Protein 8TUK (pdb70)

Nearest PDB structures (foldseek):
  8tuk-assembly1_A  TM=1.003E+00  e=1.560E-57  Alvinella pompejana
  8tly-assembly2_B  TM=9.401E-01  e=6.707E-25  Homo sapiens
  8tly-assembly1_A  TM=9.395E-01  e=1.028E-22  Homo sapiens
  2dgr-assembly1_A  TM=8.366E-01  e=7.219E-03  Homo sapiens
  2py9-assembly1_B  TM=8.273E-01  e=6.431E-03  Homo sapiens

Radius of gyration: 23.65 Å; Cα contacts (8 Å, |Δi|>4): 542; chains: 1; bounding box: 47×46×71 Å

InterPro domains:
  IPR004087 K Homology domain [SM00322] (60-128)
  IPR004088 K Homology domain, type 1 [PF00013] (64-122)
  IPR009210 Activating signal cointegrator 1 complex subunit 1 [PIRSF027019] (1-346)
  IPR009210 Activating signal cointegrator 1 complex subunit 1 [PTHR13360] (4-358)
  IPR019510 A-kinase anchor protein 7-like, phosphoesterase domain [PF10469] (136-358)
  IPR036612 K Homology domain, type 1 superfamily [G3DSA:3.30.1370.10] (48-131)
  IPR036612 K Homology domain, type 1 superfamily [SSF54791] (55-143)
  IPR047538 Activating signal cointegrator 1 complex subunit 1, type I KH domain [cd22419] (62-127)

Structure (mmCIF, N/CA/C/O backbone):
data_8TUK
#
_entry.id   8TUK
#
_cell.length_a   35.880
_cell.length_b   51.599
_cell.length_c   81.927
_cell.angle_alpha   90.000
_cell.angle_beta   91.440
_cell.angle_gamma   90.000
#
_symmetry.space_group_name_H-M   'P 1 21 1'
#
loop_
_entity.id
_entity.type
_entity.pdbx_description
1 polymer 'Activating signal cointegrator 1 complex subunit 1'
2 non-polymer IMIDAZOLE
3 non-polymer 1,2-ETHANEDIOL
4 water water
#
loop_
_atom_site.group_PDB
_atom_site.id
_atom_site.type_symbol
_atom_site.label_atom_id
_atom_site.label_alt_id
_atom_site.label_comp_id
_atom_site.label_asym_id
_atom_site.label_entity_id
_atom_site.label_seq_id
_atom_site.pdbx_PDB_ins_code
_atom_site.Cartn_x
_atom_site.Cartn_y
_atom_site.Cartn_z
_atom_site.occupancy
_atom_site.B_iso_or_equiv
_atom_site.auth_seq_id
_atom_site.auth_comp_id
_atom_site.auth_asym_id
_atom_site.auth_atom_id
_atom_site.pdbx_PDB_model_num
ATOM 1 N N . GLU A 1 17 ? 24.57006 -11.19896 36.11829 1.000 51.70870 53 GLU A N 1
ATOM 2 C CA . GLU A 1 17 ? 23.54433 -10.82487 35.14763 1.000 48.69500 53 GLU A CA 1
ATOM 3 C C . GLU A 1 17 ? 24.16714 -10.54591 33.78443 1.000 49.70202 53 GLU A C 1
ATOM 4 O O . GLU A 1 17 ? 25.00946 -9.65573 33.64230 1.000 53.01204 53 GLU A O 1
ATOM 15 N N . GLN A 1 18 ? 23.73518 -11.30429 32.77911 1.000 44.41524 54 GLN A N 1
ATOM 16 C CA . GLN A 1 18 ? 24.30813 -11.22439 31.44523 1.000 39.84820 54 GLN A CA 1
ATOM 17 C C . GLN A 1 18 ? 23.18782 -11.25345 30.41590 1.000 32.79433 54 GLN A C 1
ATOM 18 O O . GLN A 1 18 ? 22.20120 -11.98344 30.56515 1.000 31.71846 54 GLN A O 1
ATOM 31 N N . ILE A 1 19 ? 23.35169 -10.45642 29.36202 1.000 27.60790 55 ILE A N 1
ATOM 32 C CA . ILE A 1 19 ? 22.36409 -10.43140 28.29514 1.000 22.78561 55 ILE A CA 1
ATOM 33 C C . ILE A 1 19 ? 22.32569 -11.79038 27.61512 1.000 22.30757 55 ILE A C 1
ATOM 34 O O . ILE A 1 19 ? 23.36512 -12.41016 27.36889 1.000 27.43215 55 ILE A O 1
ATOM 50 N N . GLN A 1 20 ? 21.12032 -12.26282 27.30771 1.000 19.28227 56 GLN A N 1
ATOM 51 C CA . GLN A 1 20 ? 20.95405 -13.49484 26.55851 1.000 20.18780 56 GLN A CA 1
ATOM 52 C C . GLN A 1 20 ? 20.24894 -13.21470 25.24506 1.000 17.57250 56 GLN A C 1
ATOM 53 O O . GLN A 1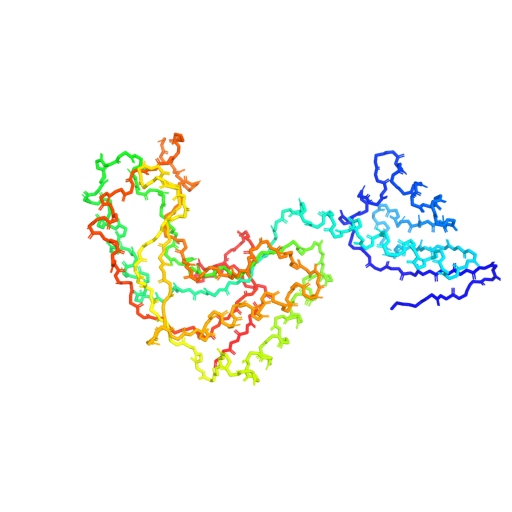 20 ? 19.46138 -12.27015 25.11884 1.000 17.55437 56 GLN A O 1
ATOM 67 N N . GLU A 1 21 ? 20.52905 -14.06588 24.27118 1.000 17.22508 57 GLU A N 1
ATOM 68 C CA . GLU A 1 21 ? 19.80104 -14.00435 23.02284 1.000 16.80077 57 GLU A CA 1
ATOM 69 C C . GLU A 1 21 ? 18.39522 -14.54331 23.20460 1.000 17.32380 57 GLU A C 1
ATOM 70 O O . GLU A 1 21 ? 18.17332 -15.53811 23.89948 1.000 19.03601 57 GLU A O 1
ATOM 82 N N . THR A 1 22 ? 17.44867 -13.88596 22.55530 1.000 16.79786 58 THR A N 1
ATOM 83 C CA . THR A 1 22 ? 16.14575 -14.45803 22.30777 1.000 17.09096 58 THR A CA 1
ATOM 84 C C . THR A 1 22 ? 16.09310 -14.80775 20.82757 1.000 16.08550 58 THR A C 1
ATOM 85 O O . THR A 1 22 ? 17.03514 -14.57214 20.07009 1.000 17.63951 58 THR A O 1
ATOM 96 N N . GLU A 1 23 ? 14.96921 -15.35234 20.40010 1.000 17.56933 59 GLU A N 1
ATOM 97 C CA . GLU A 1 23 ? 14.86942 -15.75332 19.00651 1.000 19.23773 59 GLU A CA 1
ATOM 98 C C . GLU A 1 23 ? 15.10833 -14.57265 18.06622 1.000 18.04840 59 GLU A C 1
ATOM 99 O O . GLU A 1 23 ? 15.83859 -14.68762 17.07380 1.000 18.80860 59 GLU A O 1
ATOM 111 N N . ASN A 1 24 ? 14.47805 -13.43435 18.34663 1.000 17.22536 60 ASN A N 1
ATOM 112 C CA . ASN A 1 24 ? 14.52403 -12.28311 17.45650 1.000 18.15072 60 ASN A CA 1
ATOM 113 C C . ASN A 1 24 ? 15.33119 -11.10872 17.99583 1.000 17.87330 60 ASN A C 1
ATOM 114 O O . ASN A 1 24 ? 15.47664 -10.10809 17.28759 1.000 18.61386 60 ASN A O 1
ATOM 125 N N . GLY A 1 25 ? 15.87766 -11.20257 19.20722 1.000 17.45158 61 GLY A N 1
ATOM 126 C CA . GLY A 1 25 ? 16.62124 -10.10338 19.77660 1.000 17.49176 61 GLY A CA 1
ATOM 127 C C . GLY A 1 25 ? 17.39255 -10.56189 20.99277 1.000 15.75722 61 GLY A C 1
ATOM 128 O O . GLY A 1 25 ? 18.04087 -11.60959 20.96242 1.000 16.50633 61 GLY A O 1
ATOM 132 N N . TYR A 1 26 ? 17.32082 -9.78445 22.06662 1.000 15.96871 62 TYR A N 1
ATOM 133 C CA . TYR A 1 26 ? 18.08082 -10.02730 23.27917 1.000 15.93010 62 TYR A CA 1
ATOM 134 C C . TYR A 1 26 ? 17.21726 -9.65032 24.47781 1.000 15.94673 62 TYR A C 1
ATOM 135 O O . TYR A 1 26 ? 16.23856 -8.90922 24.35320 1.000 17.31028 62 TYR A O 1
ATOM 153 N N . LYS A 1 27 ? 17.59511 -10.14245 25.65962 1.000 16.26350 63 LYS A N 1
ATOM 154 C CA . LYS A 1 27 ? 16.92763 -9.72705 26.88590 1.000 17.58444 63 LYS A CA 1
ATOM 155 C C . LYS A 1 27 ? 17.90258 -9.81242 28.04723 1.000 18.01582 63 LYS A C 1
ATOM 156 O O . LYS A 1 27 ? 18.92691 -10.49383 27.98349 1.000 19.13846 63 LYS A O 1
ATOM 175 N N . LEU A 1 28 ? 17.55499 -9.10547 29.11709 1.000 18.51991 64 LEU A N 1
ATOM 176 C CA . LEU A 1 28 ? 18.34026 -9.05973 30.33601 1.000 19.15519 64 LEU A CA 1
ATOM 177 C C . LEU A 1 28 ? 17.35730 -9.12751 31.49256 1.000 18.23548 64 LEU A C 1
ATOM 178 O O . LEU A 1 28 ? 16.45781 -8.29034 31.59067 1.000 19.32842 64 LEU A O 1
ATOM 194 N N . GLU A 1 29 ? 17.50860 -10.12447 32.35281 1.000 21.11649 65 GLU A N 1
ATOM 195 C CA . GLU A 1 29 ? 16.63319 -10.30657 33.50126 1.000 22.61318 65 GLU A CA 1
ATOM 196 C C . GLU A 1 29 ? 17.32021 -9.70814 34.72274 1.000 23.95080 65 GLU A C 1
ATOM 197 O O . GLU A 1 29 ? 18.48539 -10.01299 34.99151 1.000 27.39631 65 GLU A O 1
ATOM 209 N N . LEU A 1 30 ? 16.60593 -8.86030 35.45799 1.000 24.61953 66 LEU A N 1
ATOM 210 C CA . LEU A 1 30 ? 17.17052 -8.15647 36.60317 1.000 26.36340 66 LEU A CA 1
ATOM 211 C C . LEU A 1 30 ? 16.31376 -8.37200 37.84102 1.000 28.63710 66 LEU A C 1
ATOM 212 O O . LEU A 1 30 ? 15.08148 -8.35742 37.76997 1.000 30.77759 66 LEU A O 1
ATOM 228 N N . GLU A 1 31 ? 16.96770 -8.53811 38.98716 1.000 29.62270 67 GLU A N 1
ATOM 229 C CA . GLU A 1 31 ? 16.27774 -8.59770 40.27058 1.000 33.74343 67 GLU A CA 1
ATOM 230 C C . GLU A 1 31 ? 16.33308 -7.20476 40.88594 1.000 32.73387 67 GLU A C 1
ATOM 231 O O . GLU A 1 31 ? 17.40521 -6.73174 41.27871 1.000 32.68635 67 GLU A O 1
ATOM 243 N N . ILE A 1 32 ? 15.17912 -6.55350 40.96417 1.000 29.22852 68 ILE A N 1
ATOM 244 C CA . ILE A 1 32 ? 15.07375 -5.19099 41.47906 1.000 26.59200 68 ILE A CA 1
ATOM 245 C C . ILE A 1 32 ? 14.02329 -5.17305 42.58293 1.000 26.33063 68 ILE A C 1
ATOM 246 O O . ILE A 1 32 ? 12.90632 -5.66167 42.36890 1.000 26.10017 68 ILE A O 1
ATOM 262 N N . PRO A 1 33 ? 14.31699 -4.63269 43.76638 1.000 25.28508 69 PRO A N 1
ATOM 263 C CA . PRO A 1 33 ? 13.29421 -4.59439 44.82103 1.000 25.34182 69 PRO A CA 1
ATOM 264 C C . PRO A 1 33 ? 12.03542 -3.88366 44.35422 1.000 24.19086 69 PRO A C 1
ATOM 265 O O . PRO A 1 33 ? 12.09276 -2.83853 43.70474 1.000 24.34003 69 PRO A O 1
ATOM 276 N N . SER A 1 34 ? 10.88288 -4.46066 44.69710 1.000 25.06573 70 SER A N 1
ATOM 277 C CA . SER A 1 34 ? 9.63222 -3.90753 44.19598 1.000 24.78518 70 SER A CA 1
ATOM 278 C C . SER A 1 34 ? 9.36816 -2.50466 44.72040 1.000 25.03757 70 SER A C 1
ATOM 279 O O . SER A 1 34 ? 8.55340 -1.78350 44.13511 1.000 27.01551 70 SER A O 1
ATOM 287 N N . ALA A 1 35 ? 10.03787 -2.09600 45.80064 1.000 26.54893 71 ALA A N 1
ATOM 288 C CA . ALA A 1 35 ? 9.88210 -0.73290 46.28502 1.000 27.06270 71 ALA A CA 1
ATOM 289 C C . ALA A 1 35 ? 10.25903 0.29732 45.23136 1.000 26.43228 71 ALA A C 1
ATOM 290 O O . ALA A 1 35 ? 9.80753 1.44321 45.31147 1.000 28.86556 71 ALA A O 1
ATOM 297 N N . TYR A 1 36 ? 11.07565 -0.07499 44.25029 1.000 25.58010 72 TYR A N 1
ATOM 298 C CA . TYR A 1 36 ? 11.51275 0.86891 43.23289 1.000 25.30859 72 TYR A CA 1
ATOM 299 C C . TYR A 1 36 ? 10.64056 0.85713 41.98791 1.000 25.20899 72 TYR A C 1
ATOM 300 O O . TYR A 1 36 ? 10.81579 1.72878 41.13224 1.000 25.41514 72 TYR A O 1
ATOM 318 N N . TYR A 1 37 ? 9.70978 -0.09275 41.86614 1.000 24.23935 73 TYR A N 1
ATOM 319 C CA . TYR A 1 37 ? 8.91456 -0.18861 40.64457 1.000 23.74221 73 TYR A CA 1
ATOM 320 C C . TYR A 1 37 ? 8.19160 1.11661 40.34233 1.000 25.04352 73 TYR A C 1
ATOM 321 O O . TYR A 1 37 ? 8.12362 1.54393 39.18393 1.000 26.79719 73 TYR A O 1
ATOM 339 N N . LYS A 1 38 ? 7.63503 1.76285 41.36498 1.000 26.23597 74 LYS A N 1
ATOM 340 C CA . LYS A 1 38 ? 6.88561 2.99291 41.12723 1.000 27.48694 74 LYS A CA 1
ATOM 341 C C . LYS A 1 38 ? 7.76363 4.08485 40.52716 1.000 27.95147 74 LYS A C 1
ATOM 342 O O . LYS A 1 38 ? 7.27119 4.91748 39.75857 1.000 29.87298 74 LYS A O 1
ATOM 361 N N . TYR A 1 39 ? 9.05667 4.10239 40.85759 1.000 26.48039 75 TYR A N 1
ATOM 362 C CA . TYR A 1 39 ? 9.95877 5.08977 40.27179 1.000 26.44766 75 TYR A CA 1
ATOM 363 C C . TYR A 1 39 ? 10.33014 4.74476 38.83841 1.000 26.35867 75 TYR A C 1
ATOM 364 O O . TYR A 1 39 ? 10.50595 5.65141 38.01409 1.000 29.91509 75 TYR A O 1
ATOM 382 N N . ILE A 1 40 ? 10.46347 3.45480 38.52532 1.000 23.62919 76 ILE A N 1
ATOM 383 C CA . ILE A 1 40 ? 10.74251 3.05822 37.14912 1.000 24.91244 76 ILE A CA 1
ATOM 384 C C . ILE A 1 40 ? 9.55754 3.40204 36.26008 1.000 24.86053 76 ILE A C 1
ATOM 385 O O . ILE A 1 40 ? 9.72102 3.87703 35.12953 1.000 27.25516 76 ILE A O 1
ATOM 401 N N . ILE A 1 41 ? 8.34553 3.15341 36.75370 1.000 25.72200 77 ILE A N 1
ATOM 402 C CA . ILE A 1 41 ? 7.13997 3.41444 35.97235 1.000 27.47473 77 ILE A CA 1
ATOM 403 C C . ILE A 1 41 ? 6.90003 4.91193 35.84818 1.000 30.94165 77 ILE A C 1
ATOM 404 O O . ILE A 1 41 ? 6.70402 5.43130 34.74409 1.000 32.13953 77 ILE A O 1
ATOM 420 N N . GLY A 1 42 ? 6.94806 5.63318 36.96995 1.000 35.81819 78 GLY A N 1
ATOM 421 C CA . GLY A 1 42 ? 6.65905 7.05154 36.96305 1.000 42.92399 78 GLY A CA 1
ATOM 422 C C . GLY A 1 42 ? 5.16690 7.31721 36.88068 1.000 51.13575 78 GLY A C 1
ATOM 423 O O . GLY A 1 42 ? 4.33563 6.40984 36.84498 1.000 48.24509 78 GLY A O 1
ATOM 427 N N . LYS A 1 43 ? 4.81999 8.60000 36.85031 1.000 63.08782 79 LYS A N 1
ATOM 428 C CA . LYS A 1 43 ? 3.41081 8.97142 36.83094 1.000 77.62947 79 LYS A CA 1
ATOM 429 C C . LYS A 1 43 ? 2.77423 8.55740 35.51044 1.000 69.78621 79 LYS A C 1
ATOM 430 O O . LYS A 1 43 ? 3.24592 8.93529 34.43368 1.000 67.00766 79 LYS A O 1
ATOM 449 N N . LYS A 1 44 ? 1.68773 7.78781 35.60730 1.000 65.70066 80 LYS A N 1
ATOM 450 C CA . LYS A 1 44 ? 1.03086 7.16041 34.46305 1.000 62.11844 80 LYS A CA 1
ATOM 451 C C . LYS A 1 44 ? 2.03053 6.61965 33.44462 1.000 57.87633 80 LYS A C 1
ATOM 452 O O . LYS A 1 44 ? 1.85673 6.80131 32.23470 1.000 57.08499 80 LYS A O 1
ATOM 471 N N . GLY A 1 45 ? 3.07071 5.94507 33.93167 1.000 52.47584 81 GLY A N 1
ATOM 472 C CA . GLY A 1 45 ? 4.00109 5.24341 33.07118 1.000 48.91355 81 GLY A CA 1
ATOM 473 C C . GLY A 1 45 ? 4.97107 6.11346 32.30801 1.000 46.68186 81 GLY A C 1
ATOM 474 O O . GLY A 1 45 ? 5.70953 5.59806 31.46482 1.000 43.91900 81 GLY A O 1
ATOM 478 N N . GLU A 1 46 ? 5.01700 7.41194 32.59534 1.000 47.08510 82 GLU A N 1
ATOM 479 C CA . GLU A 1 46 ? 5.81565 8.32857 31.78870 1.000 50.08109 82 GLU A CA 1
ATOM 480 C C . GLU A 1 46 ? 7.30293 7.98979 31.84742 1.000 40.31766 82 GLU A C 1
ATOM 481 O O . GLU A 1 46 ? 8.00682 8.06388 30.83432 1.000 37.29636 82 GLU A O 1
ATOM 493 N N . THR A 1 47 ? 7.80877 7.62214 33.02140 1.000 33.77317 83 THR A N 1
ATOM 494 C CA . THR A 1 47 ? 9.23941 7.38005 33.14488 1.000 30.77705 83 THR A CA 1
ATOM 495 C C . THR A 1 47 ? 9.65376 6.14745 32.34902 1.000 28.05216 83 THR A C 1
ATOM 496 O O . THR A 1 47 ? 10.65848 6.16564 31.62841 1.000 28.86289 83 THR A O 1
ATOM 507 N N . LYS A 1 48 ? 8.89211 5.06372 32.46888 1.000 26.87814 84 LYS A N 1
ATOM 508 C CA . LYS A 1 48 ? 9.26953 3.83814 31.78090 1.000 25.35722 84 LYS A CA 1
ATOM 509 C C . LYS A 1 48 ? 9.14938 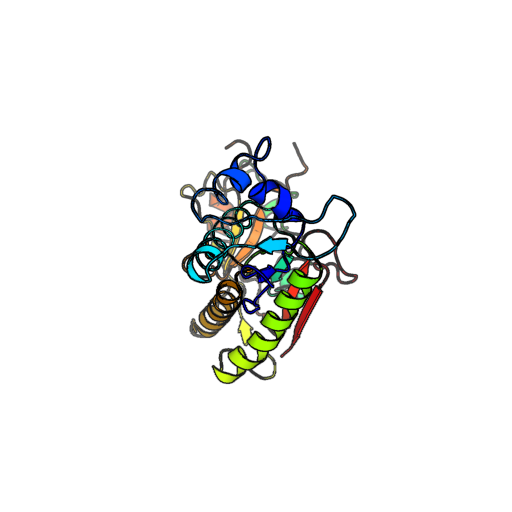4.00863 30.27465 1.000 24.85409 84 LYS A C 1
ATOM 510 O O . LYS A 1 48 ? 10.02734 3.57530 29.52304 1.000 23.05066 84 LYS A O 1
ATOM 529 N N . LYS A 1 49 ? 8.09041 4.67797 29.81809 1.000 26.50111 85 LYS A N 1
ATOM 530 C CA . LYS A 1 49 ? 7.93756 4.90425 28.38790 1.000 26.62626 85 LYS A CA 1
ATOM 531 C C . LYS A 1 49 ? 9.11116 5.70275 27.84250 1.000 24.85954 85 LYS A C 1
ATOM 532 O O . LYS A 1 49 ? 9.61724 5.41133 26.75340 1.000 25.78061 85 LYS A O 1
ATOM 551 N N . ARG A 1 50 ? 9.56733 6.70749 28.59223 1.000 25.35416 86 ARG A N 1
ATOM 552 C CA . ARG A 1 50 ? 10.69714 7.50914 28.14034 1.000 25.34539 86 ARG A CA 1
ATOM 553 C C . ARG A 1 50 ? 11.96315 6.66650 28.04388 1.000 25.16085 86 ARG A C 1
ATOM 554 O O . ARG A 1 50 ? 12.69099 6.73041 27.04778 1.000 26.42481 86 ARG A O 1
ATOM 575 N N A LEU A 1 51 ? 12.25023 5.86754 29.07271 0.532 24.65334 87 LEU A N 1
ATOM 576 N N B LEU A 1 51 ? 12.23351 5.85138 29.06384 0.468 24.91746 87 LEU A N 1
ATOM 577 C CA A LEU A 1 51 ? 13.43233 5.01632 29.00532 0.532 23.18684 87 LEU A CA 1
ATOM 578 C CA B LEU A 1 51 ? 13.42501 5.01310 29.01914 0.468 24.07604 87 LEU A CA 1
ATOM 579 C C A LEU A 1 51 ? 13.34625 4.06770 27.82086 0.532 22.05188 87 LEU A C 1
ATOM 580 C C B LEU A 1 51 ? 13.35663 4.03202 27.85799 0.468 22.66562 87 LEU A C 1
ATOM 581 O O A LEU A 1 51 ? 14.33061 3.87685 27.09656 0.532 22.81156 87 LEU A O 1
ATOM 582 O O B LEU A 1 51 ? 14.36803 3.77229 27.19531 0.468 23.48518 87 LEU A O 1
ATOM 613 N N . GLU A 1 52 ? 12.17026 3.47664 27.59707 1.000 22.68002 88 GLU A N 1
ATOM 614 C CA . GLU A 1 52 ? 12.00887 2.56352 26.46863 1.000 21.74076 88 GLU A CA 1
ATOM 615 C C . GLU A 1 52 ? 12.31163 3.26542 25.15327 1.000 22.17327 88 GLU A C 1
ATOM 616 O O . GLU A 1 52 ? 13.01535 2.71948 24.29738 1.000 24.33419 88 GLU A O 1
ATOM 629 N N . ASN A 1 53 ? 11.82792 4.49637 24.99453 1.000 24.15200 89 ASN A N 1
ATOM 630 C CA A ASN A 1 53 ? 12.02633 5.19907 23.73267 0.442 28.11249 89 ASN A CA 1
ATOM 631 C CA B ASN A 1 53 ? 12.02370 5.21555 23.73856 0.558 26.44083 89 ASN A CA 1
ATOM 632 C C . ASN A 1 53 ? 13.48263 5.60491 23.53890 1.000 28.12276 89 ASN A C 1
ATOM 633 O O . ASN A 1 53 ? 14.00534 5.52716 22.41808 1.000 31.80250 89 ASN A O 1
ATOM 654 N N . GLU A 1 54 ? 14.15195 6.04783 24.60797 1.000 28.31674 90 GLU A N 1
ATOM 655 C CA . GLU A 1 54 ? 15.54173 6.48208 24.48158 1.000 31.90517 90 GLU A CA 1
ATOM 656 C C . GLU A 1 54 ? 16.44834 5.33607 24.06891 1.000 28.52301 90 GLU A C 1
ATOM 657 O O . GLU A 1 54 ? 17.47453 5.55703 23.41521 1.000 31.62707 90 GLU A O 1
ATOM 669 N N . THR A 1 55 ? 16.09248 4.11310 24.44154 1.000 22.41682 91 THR A N 1
ATOM 670 C CA . THR A 1 55 ? 16.97854 2.97183 24.29626 1.000 22.34584 91 THR A CA 1
ATOM 671 C C . THR A 1 55 ? 16.46492 1.93628 23.31285 1.000 22.49407 91 THR A C 1
ATOM 672 O O . THR A 1 55 ? 17.17869 0.96907 23.03664 1.000 23.55414 91 THR A O 1
ATOM 683 N N . ARG A 1 56 ? 15.26153 2.11261 22.77066 1.000 21.72476 92 ARG A N 1
ATOM 684 C CA . ARG A 1 56 ? 14.65619 1.12899 21.87839 1.000 21.60190 92 ARG A CA 1
ATOM 685 C C . ARG A 1 56 ? 14.55624 -0.22872 22.57093 1.000 21.10893 92 ARG A C 1
ATOM 686 O O . ARG A 1 56 ? 14.92780 -1.26558 22.02806 1.000 22.70236 92 ARG A O 1
ATOM 707 N N . THR A 1 57 ? 14.06552 -0.21341 23.80329 1.000 19.89105 93 THR A N 1
ATOM 708 C CA . THR A 1 57 ? 13.84420 -1.43387 24.56126 1.000 18.94798 93 THR A CA 1
ATOM 709 C C . THR A 1 57 ? 12.40205 -1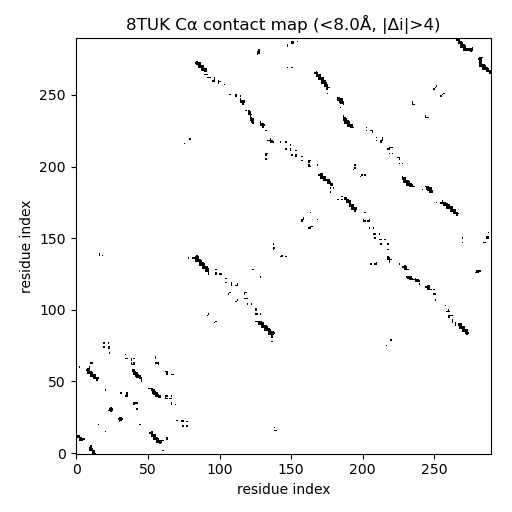.46892 25.03953 1.000 18.62705 93 THR A C 1
ATOM 710 O O . THR A 1 57 ? 11.66461 -0.48069 24.96271 1.000 22.50719 93 THR A O 1
ATOM 721 N N . LEU A 1 58 ? 12.01446 -2.63199 25.54627 1.000 19.00106 94 LEU A N 1
ATOM 722 C CA . LEU A 1 58 ? 10.82565 -2.77566 26.36563 1.000 19.86989 94 LEU A CA 1
ATOM 723 C C . LEU A 1 58 ? 11.27014 -3.21846 27.74739 1.000 20.14621 94 LEU A C 1
ATOM 724 O O . LEU A 1 58 ? 12.16951 -4.05406 27.87922 1.000 19.90049 94 LEU A O 1
ATOM 740 N N . ILE A 1 59 ? 10.65244 -2.64599 28.76894 1.000 20.94599 95 ILE A N 1
ATOM 741 C CA . ILE A 1 59 ? 10.98988 -2.93194 30.15521 1.000 19.77955 95 ILE A CA 1
ATOM 742 C C . ILE A 1 59 ? 9.73857 -3.49117 30.80227 1.000 22.18435 95 ILE A C 1
ATOM 743 O O . ILE A 1 59 ? 8.73926 -2.77526 30.95411 1.000 26.02679 95 ILE A O 1
ATOM 759 N N . LYS A 1 60 ? 9.78242 -4.77026 31.15789 1.000 21.30512 96 LYS A N 1
ATOM 760 C CA . LYS A 1 60 ? 8.64442 -5.47996 31.72190 1.000 22.65645 96 LYS A CA 1
ATOM 761 C C . LYS A 1 60 ? 8.83161 -5.55818 33.22981 1.000 23.87856 96 LYS A C 1
ATOM 762 O O . LYS A 1 60 ? 9.85862 -6.05272 33.70792 1.000 24.08802 96 LYS A O 1
ATOM 781 N N . ILE A 1 61 ? 7.84923 -5.06302 33.96459 1.000 24.98600 97 ILE A N 1
ATOM 782 C CA . ILE A 1 61 ? 7.85676 -5.05679 35.42340 1.000 26.25542 97 ILE A CA 1
ATOM 783 C C . ILE A 1 61 ? 6.82701 -6.07158 35.89941 1.000 31.40418 97 ILE A C 1
ATOM 784 O O . ILE A 1 61 ? 5.69005 -6.05240 35.41408 1.000 34.04260 97 ILE A O 1
ATOM 800 N N . PRO A 1 62 ? 7.17393 -6.97578 36.81348 1.000 36.23327 98 PRO A N 1
ATOM 801 C CA . PRO A 1 62 ? 6.17559 -7.93927 37.28610 1.000 46.54831 98 PRO A CA 1
ATOM 802 C C . PRO A 1 62 ? 4.95861 -7.21540 37.83548 1.000 57.50872 98 PRO A C 1
ATOM 803 O O . PRO A 1 62 ? 5.07667 -6.19273 38.51387 1.000 52.41278 98 PRO A O 1
ATOM 814 N N . GLY A 1 63 ? 3.78074 -7.74097 37.51259 1.000 73.50836 99 GLY A N 1
ATOM 815 C CA . GLY A 1 63 ? 2.56109 -7.18263 38.05690 1.000 78.37245 99 GLY A CA 1
ATOM 816 C C . GLY A 1 63 ? 2.54084 -7.24605 39.57127 1.000 81.41578 99 GLY A C 1
ATOM 817 O O . GLY A 1 63 ? 3.30064 -7.98233 40.20344 1.000 78.39117 99 GLY A O 1
ATOM 821 N N . HIS A 1 64 ? 1.65929 -6.44165 40.16333 1.000 80.91192 100 HIS A N 1
ATOM 822 C CA . HIS A 1 64 ? 1.49281 -6.46994 41.60953 1.000 81.48344 100 HIS A CA 1
ATOM 823 C C . HIS A 1 64 ? 1.29533 -7.90305 42.08321 1.000 83.72978 100 HIS A C 1
ATOM 824 O O . HIS A 1 64 ? 0.68945 -8.73012 41.39534 1.000 84.21436 100 HIS A O 1
ATOM 838 N N . GLY A 1 65 ? 1.82309 -8.20118 43.26660 1.000 78.22358 101 GLY A N 1
ATOM 839 C CA . GLY A 1 65 ? 1.72231 -9.54136 43.80725 1.000 78.30230 101 GLY A CA 1
ATOM 840 C C . GLY A 1 65 ? 2.55949 -10.52939 43.02367 1.000 82.08667 101 GLY A C 1
ATOM 841 O O . GLY A 1 65 ? 3.40129 -11.22528 43.60095 1.000 83.86448 101 GLY A O 1
ATOM 845 N N . ARG A 1 66 ? 2.32783 -10.61323 41.71341 1.000 82.58416 102 ARG A N 1
ATOM 846 C CA . ARG A 1 66 ? 3.21845 -11.36994 40.84438 1.000 83.17060 102 ARG A CA 1
ATOM 847 C C . ARG A 1 66 ? 4.65635 -11.00184 41.16734 1.000 83.23445 102 ARG A C 1
ATOM 848 O O . ARG A 1 66 ? 5.03365 -9.82798 41.10501 1.000 84.13157 102 ARG A O 1
ATOM 869 N N . GLU A 1 67 ? 5.45672 -12.00123 41.52229 1.000 81.83001 103 GLU A N 1
ATOM 870 C CA . GLU A 1 67 ? 6.84557 -11.79162 41.90053 1.000 80.70331 103 GLU A CA 1
ATOM 871 C C . GLU A 1 67 ? 7.76277 -12.33705 40.81589 1.000 76.95120 103 GLU A C 1
ATOM 872 O O . GLU A 1 67 ? 7.46015 -13.35696 40.18760 1.000 78.03914 103 GLU A O 1
ATOM 884 N N . GLY A 1 68 ? 8.88279 -11.65228 40.59827 1.000 71.27482 104 GLY A N 1
ATOM 885 C CA . GLY A 1 68 ? 9.84748 -12.10302 39.61601 1.000 64.87922 104 GLY A CA 1
ATOM 886 C C . GLY A 1 68 ? 10.89602 -11.07062 39.25896 1.000 57.28711 104 GLY A C 1
ATOM 887 O O . GLY A 1 68 ? 11.34471 -10.29979 40.11335 1.000 57.29246 104 GLY A O 1
ATOM 891 N N . SER A 1 69 ? 11.28992 -11.04882 37.98940 1.000 49.21454 105 SER A N 1
ATOM 892 C CA . SER A 1 69 ? 12.37925 -10.21466 37.51200 1.000 40.81906 105 SER A CA 1
ATOM 893 C C . SER A 1 69 ? 11.84944 -9.09971 36.62217 1.000 32.96668 105 SER A C 1
ATOM 894 O O . SER A 1 69 ? 10.85068 -9.26548 35.91687 1.000 34.91383 105 SER A O 1
ATOM 902 N N . VAL A 1 70 ? 12.53007 -7.95465 36.67032 1.000 26.23910 106 VAL A N 1
ATOM 903 C CA . VAL A 1 70 ? 12.37782 -6.93865 35.63986 1.000 22.68466 106 VAL A CA 1
ATOM 904 C C . VAL A 1 70 ? 13.13875 -7.42085 34.41727 1.000 22.02663 106 VAL A C 1
ATOM 905 O O . VAL A 1 70 ? 14.27440 -7.89544 34.53201 1.000 24.61019 106 VAL A O 1
ATOM 918 N N . VAL A 1 71 ? 12.52891 -7.30366 33.24049 1.000 21.28465 107 VAL A N 1
ATOM 919 C CA . VAL A 1 71 ? 13.12311 -7.80369 32.00702 1.000 20.38907 107 VAL A CA 1
ATOM 920 C C . VAL A 1 71 ? 13.25141 -6.64826 31.03445 1.000 19.25979 107 VAL A C 1
ATOM 921 O O . VAL A 1 71 ? 12.24949 -6.00817 30.68241 1.000 20.63581 107 VAL A O 1
ATOM 934 N N . ILE A 1 72 ? 14.47286 -6.40551 30.58168 1.000 18.40201 108 ILE A N 1
ATOM 935 C CA . ILE A 1 72 ? 14.74200 -5.46544 29.50919 1.000 18.46528 108 ILE A CA 1
ATOM 936 C C . ILE A 1 72 ? 14.93009 -6.28436 28.24286 1.000 17.77542 108 ILE A C 1
ATOM 937 O O . ILE A 1 72 ? 15.80462 -7.15979 28.19587 1.000 19.37342 108 ILE A O 1
ATOM 953 N N . SER A 1 73 ? 14.13981 -5.99890 27.21201 1.000 17.97458 109 SER A N 1
ATOM 954 C CA A SER A 1 73 ? 14.24629 -6.67605 25.92842 0.495 17.41901 109 SER A CA 1
ATOM 955 C CA B SER A 1 73 ? 14.30269 -6.67621 25.93805 0.505 20.39731 109 SER A CA 1
ATOM 956 C C . SER A 1 73 ? 14.52190 -5.65295 24.83399 1.000 18.13253 109 SER A C 1
ATOM 957 O O . SER A 1 73 ? 14.09582 -4.49532 24.92998 1.000 19.81140 109 SER A O 1
ATOM 972 N N . GLY A 1 74 ? 15.21253 -6.08759 23.78524 1.000 18.75487 110 GLY A N 1
ATOM 973 C CA . GLY A 1 74 ? 15.52605 -5.18740 22.68935 1.000 20.13661 110 GLY A CA 1
ATOM 974 C C . GLY A 1 74 ? 16.28569 -5.92739 21.61619 1.000 17.81250 110 GLY A C 1
ATOM 975 O O . GLY A 1 74 ? 16.66844 -7.08727 21.77582 1.000 19.80932 110 GLY A O 1
ATOM 979 N N . HIS A 1 75 ? 16.52757 -5.22538 20.51745 1.000 19.23970 111 HIS A N 1
ATOM 980 C CA . HIS A 1 75 ? 17.12833 -5.86470 19.36000 1.000 19.48405 111 HIS A CA 1
ATOM 981 C C . HIS A 1 75 ? 18.65180 -5.86048 19.38856 1.000 19.51431 111 HIS A C 1
ATOM 982 O O . HIS A 1 75 ? 19.26221 -6.60987 18.62166 1.000 23.00895 111 HIS A O 1
ATOM 996 N N . ASP A 1 76 ? 19.28025 -5.06736 20.26054 1.000 22.00063 112 ASP A N 1
ATOM 997 C CA . ASP A 1 76 ? 20.73376 -4.96497 20.30477 1.000 25.01264 112 ASP A CA 1
ATOM 998 C C . ASP A 1 76 ? 21.22424 -4.90727 21.74640 1.000 23.73850 112 ASP A C 1
ATOM 999 O O . ASP A 1 76 ? 20.53330 -4.41234 22.64426 1.000 24.99548 112 ASP A O 1
ATOM 1008 N N . ARG A 1 77 ? 22.45198 -5.39332 21.95540 1.000 25.08501 113 ARG A N 1
ATOM 1009 C CA . ARG A 1 77 ? 23.02709 -5.38051 23.29618 1.000 25.12432 113 ARG A CA 1
ATOM 1010 C C . ARG A 1 77 ? 23.22158 -3.95983 23.79690 1.000 23.98096 113 ARG A C 1
ATOM 1011 O O . ARG A 1 77 ? 23.00749 -3.68177 24.98009 1.000 23.36020 113 ARG A O 1
ATOM 1032 N N . GLN A 1 78 ? 23.63889 -3.04579 22.91858 1.000 24.37459 114 GLN A N 1
ATOM 1033 C CA . GLN A 1 78 ? 23.99194 -1.71058 23.38696 1.000 26.33506 114 GLN A CA 1
ATOM 1034 C C . GLN A 1 78 ? 22.79136 -0.98703 23.98685 1.000 25.80743 114 GLN A C 1
ATOM 1035 O O . GLN A 1 78 ? 22.92056 -0.30108 25.00742 1.000 25.66656 114 GLN A O 1
ATOM 1049 N N . GLY A 1 79 ? 21.61358 -1.12692 23.37704 1.000 24.04344 115 GLY A N 1
ATOM 1050 C CA . GLY A 1 79 ? 20.43861 -0.46548 23.91884 1.000 22.74921 115 GLY A CA 1
ATOM 1051 C C . GLY A 1 79 ? 20.01763 -1.04157 25.25515 1.000 21.80667 115 GLY A C 1
ATOM 1052 O O . GLY A 1 79 ? 19.61239 -0.30675 26.16186 1.000 21.44196 115 GLY A O 1
ATOM 1056 N N . ILE A 1 80 ? 20.12826 -2.35993 25.40225 1.000 19.72283 116 ILE A N 1
ATOM 1057 C CA . ILE A 1 80 ? 19.83129 -2.98538 26.68242 1.000 19.10780 116 ILE A CA 1
ATOM 1058 C C . ILE A 1 80 ? 20.80490 -2.50571 27.74390 1.000 18.93523 116 ILE A C 1
ATOM 1059 O O . ILE A 1 80 ? 20.40702 -2.19329 28.86901 1.000 20.23232 116 ILE A O 1
ATOM 1075 N N . LEU A 1 81 ? 22.09438 -2.44382 27.40606 1.000 20.76966 117 LEU A N 1
ATOM 1076 C CA . LEU A 1 81 ? 23.08424 -1.94928 28.36013 1.000 20.74864 117 LEU A CA 1
ATOM 1077 C C . LEU A 1 81 ? 22.80837 -0.49891 28.73175 1.000 21.17879 117 LEU A C 1
ATOM 1078 O O . LEU A 1 81 ? 22.93400 -0.11363 29.89966 1.000 23.80512 117 LEU A O 1
ATOM 1094 N N . SER A 1 82 ? 22.40963 0.31441 27.75168 1.000 21.40546 118 SER A N 1
ATOM 1095 C CA A SER A 1 82 ? 22.05750 1.70165 28.03783 0.666 27.17416 118 SER A CA 1
ATOM 1096 C CA B SER A 1 82 ? 22.05765 1.70168 28.03745 0.334 21.50138 118 SER A CA 1
ATOM 1097 C C . SER A 1 82 ? 20.85720 1.77892 28.97411 1.000 23.63415 118 SER A C 1
ATOM 1098 O O . SER A 1 82 ? 20.84366 2.58041 29.91686 1.000 25.30606 118 SER A O 1
ATOM 1113 N N . ALA A 1 83 ? 19.83618 0.95295 28.72940 1.000 22.43178 119 ALA A N 1
ATOM 1114 C CA . ALA A 1 83 ? 18.67338 0.94036 29.61352 1.000 20.33989 119 ALA A CA 1
ATOM 1115 C C . ALA A 1 83 ? 19.05910 0.51499 31.02280 1.000 20.21810 11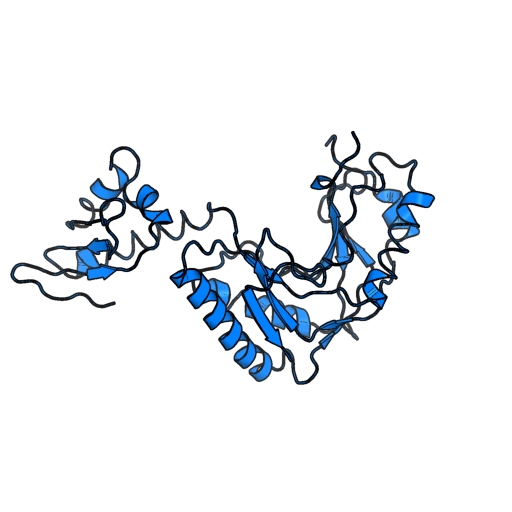9 ALA A C 1
ATOM 1116 O O . ALA A 1 83 ? 18.57415 1.08381 32.01072 1.000 21.29578 119 ALA A O 1
ATOM 1123 N N . LYS A 1 84 ? 19.92404 -0.49426 31.13487 1.000 19.55902 120 LYS A N 1
ATOM 1124 C CA . LYS A 1 84 ? 20.37693 -0.92732 32.45086 1.000 20.62428 120 LYS A CA 1
ATOM 1125 C C . LYS A 1 84 ? 21.07869 0.20518 33.19021 1.000 21.39951 120 LYS A C 1
ATOM 1126 O O . LYS A 1 84 ? 20.84616 0.41764 34.38612 1.000 22.30158 120 LYS A O 1
ATOM 1145 N N . THR A 1 85 ? 21.97046 0.92633 32.50272 1.000 23.14515 121 THR A N 1
ATOM 1146 C CA A THR A 1 85 ? 22.67260 2.03793 33.13957 0.607 25.14174 121 THR A CA 1
ATOM 1147 C CA B THR A 1 85 ? 22.67041 2.02698 33.15590 0.393 25.31225 121 THR A CA 1
ATOM 1148 C C . THR A 1 85 ? 21.69012 3.09259 33.62886 1.000 25.85993 121 THR A C 1
ATOM 1149 O O . THR A 1 85 ? 21.84135 3.64315 34.72702 1.000 27.25929 121 THR A O 1
ATOM 1170 N N . ARG A 1 86 ? 20.67373 3.39036 32.82144 1.000 24.33732 122 ARG A N 1
ATOM 1171 C CA . ARG A 1 86 ? 19.70848 4.41287 33.19392 1.000 24.52050 122 ARG A CA 1
ATOM 1172 C C . ARG A 1 86 ? 18.82885 3.94269 34.34544 1.000 24.21566 122 ARG A C 1
ATOM 1173 O O . ARG A 1 86 ? 18.47617 4.73464 35.22502 1.000 25.93916 122 ARG A O 1
ATOM 1194 N N . LEU A 1 87 ? 18.47817 2.65342 34.37016 1.000 24.14446 123 LEU A N 1
ATOM 1195 C CA . LEU A 1 87 ? 17.73000 2.12100 35.50706 1.000 24.59950 123 LEU A CA 1
ATOM 1196 C C . LEU A 1 87 ? 18.56685 2.16364 3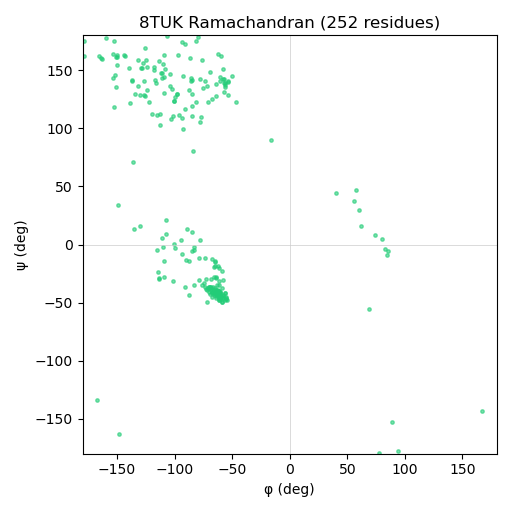6.77101 1.000 24.54121 123 LEU A C 1
ATOM 1197 O O . LEU A 1 87 ? 18.06030 2.49469 37.84928 1.000 25.87423 123 LEU A O 1
ATOM 1213 N N . ASP A 1 88 ? 19.84634 1.81660 36.65807 1.000 26.81909 124 ASP A N 1
ATOM 1214 C CA . ASP A 1 88 ? 20.73311 1.91162 37.81098 1.000 27.11873 124 ASP A CA 1
ATOM 1215 C C . ASP A 1 88 ? 20.72967 3.32178 38.38992 1.000 26.36251 124 ASP A C 1
ATOM 1216 O O . ASP A 1 88 ? 20.64344 3.50659 39.60953 1.000 26.59629 124 ASP A O 1
ATOM 1225 N N . LEU A 1 89 ? 20.82738 4.33470 37.52750 1.000 25.62220 125 LEU A N 1
ATOM 1226 C CA . LEU A 1 89 ? 20.87618 5.70784 38.01608 1.000 26.57326 125 LEU A CA 1
ATOM 1227 C C . LEU A 1 89 ? 19.54563 6.10769 38.63008 1.000 24.56164 125 LEU A C 1
ATOM 1228 O O . LEU A 1 89 ? 19.50499 6.80259 39.65255 1.000 24.63788 125 LEU A O 1
ATOM 1244 N N . LEU A 1 90 ? 18.44520 5.67794 38.02241 1.000 26.21661 126 LEU A N 1
ATOM 1245 C CA A LEU A 1 90 ? 17.13128 5.98833 38.57059 0.361 26.02232 126 LEU A CA 1
ATOM 1246 C CA B LEU A 1 90 ? 17.13215 5.98998 38.57102 0.639 25.85671 126 LEU A CA 1
ATOM 1247 C C . LEU A 1 90 ? 16.95852 5.37046 39.95371 1.000 25.05467 126 LEU A C 1
ATOM 1248 O O . LEU A 1 90 ? 16.44842 6.01842 40.87638 1.000 25.75737 126 LEU A O 1
ATOM 1279 N N . ILE A 1 91 ? 17.38617 4.11881 40.11641 1.000 22.62086 127 ILE A N 1
ATOM 1280 C CA . ILE A 1 91 ? 17.27757 3.45628 41.41009 1.000 22.49140 127 ILE A CA 1
ATOM 1281 C C . ILE A 1 91 ? 18.16801 4.14193 42.43972 1.000 22.20546 127 ILE A C 1
ATOM 1282 O O . ILE A 1 91 ? 17.75603 4.36353 43.58613 1.000 23.24382 127 ILE A O 1
ATOM 1298 N N . GLU A 1 92 ? 19.40042 4.47685 42.05152 1.000 23.26298 128 GLU A N 1
ATOM 1299 C CA . GLU A 1 92 ? 20.29545 5.19937 42.95418 1.000 25.60695 128 GLU A CA 1
ATOM 1300 C C . GLU A 1 92 ? 19.64815 6.48738 43.45312 1.000 25.19025 128 GLU A C 1
ATOM 1301 O O . GLU A 1 92 ? 19.69622 6.80853 44.64717 1.000 25.69663 128 GLU A O 1
ATOM 1313 N N . SER A 1 93 ? 19.06731 7.25839 42.53627 1.000 23.79734 129 SER A N 1
ATOM 1314 C CA A SER A 1 93 ? 18.40303 8.49416 42.92736 0.817 26.02122 129 SER A CA 1
ATOM 1315 C CA B SER A 1 93 ? 18.39797 8.49456 42.92326 0.183 24.01482 129 SER A CA 1
ATOM 1316 C C . SER A 1 93 ? 17.24301 8.21527 43.87528 1.000 22.62215 129 SER A C 1
ATOM 1317 O O . SER A 1 93 ? 17.08028 8.90648 44.89021 1.000 24.00175 129 SER A O 1
ATOM 1332 N N . ALA A 1 94 ? 16.43163 7.20273 43.56933 1.000 23.25486 130 ALA A N 1
ATOM 1333 C CA . ALA A 1 94 ? 15.29975 6.88126 44.43134 1.000 23.44477 130 ALA A CA 1
ATOM 1334 C C . ALA A 1 94 ? 15.76735 6.41494 45.80225 1.000 21.54943 130 ALA A C 1
ATOM 1335 O O . ALA A 1 94 ? 15.15082 6.75451 46.82196 1.000 21.41509 130 ALA A O 1
ATOM 1342 N N . ARG A 1 95 ? 16.86434 5.66121 45.84214 1.000 21.42933 131 ARG A N 1
ATOM 1343 C CA A ARG A 1 95 ? 17.40308 5.16913 47.10874 0.489 16.99834 131 ARG A CA 1
ATOM 1344 C CA B ARG A 1 95 ? 17.36699 5.16507 47.11541 0.511 23.21532 131 ARG A CA 1
ATOM 1345 C C . ARG A 1 95 ? 17.71508 6.31843 48.04980 1.000 21.29204 131 ARG A C 1
ATOM 1346 O O . ARG A 1 95 ? 17.44335 6.24700 49.25617 1.000 21.76911 131 ARG A O 1
ATOM 1387 N N . ARG A 1 96 ? 18.30688 7.38649 47.51663 1.000 22.24782 132 ARG A N 1
ATOM 1388 C CA . ARG A 1 96 ? 18.70945 8.49925 48.36590 1.000 23.35107 132 ARG A CA 1
ATOM 1389 C C . ARG A 1 96 ? 17.51962 9.12501 49.06731 1.000 22.55222 132 ARG A C 1
ATOM 1390 O O . ARG A 1 96 ? 17.69502 9.782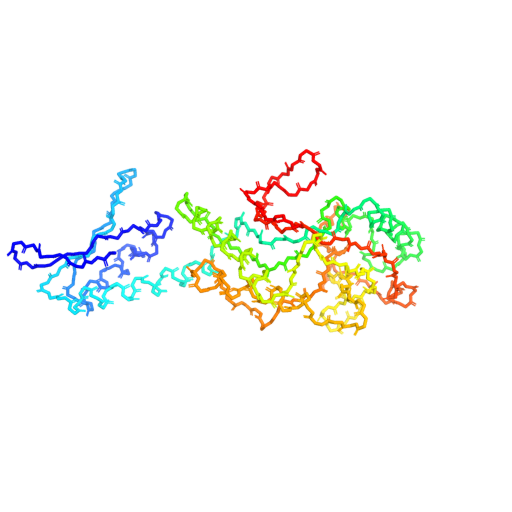06 50.10271 1.000 24.68469 132 ARG A O 1
ATOM 1411 N N . ARG A 1 97 ? 16.31521 8.89910 48.54995 1.000 21.38838 133 ARG A N 1
ATOM 1412 C CA . ARG A 1 97 ? 15.09560 9.50133 49.06082 1.000 22.97948 133 ARG A CA 1
ATOM 1413 C C . ARG A 1 97 ? 14.29350 8.57743 49.95960 1.000 21.96846 133 ARG A C 1
ATOM 1414 O O . ARG A 1 97 ? 13.24469 8.99045 50.46733 1.000 23.64744 133 ARG A O 1
ATOM 1435 N N . GLN A 1 98 ? 14.73137 7.34327 50.13816 1.000 19.45796 134 GLN A N 1
ATOM 1436 C CA . GLN A 1 98 ? 13.96496 6.39096 50.91645 1.000 19.54055 134 GLN A CA 1
ATOM 1437 C C . GLN A 1 98 ? 14.28968 6.53583 52.39902 1.000 19.18988 134 GLN A C 1
ATOM 1438 O O . GLN A 1 98 ? 15.45075 6.72662 52.76302 1.000 19.91298 134 GLN A O 1
ATOM 1452 N N . PRO A 1 99 ? 13.30062 6.42418 53.28017 1.000 19.12511 135 PRO A N 1
ATOM 1453 C CA . PRO A 1 99 ? 13.60051 6.41227 54.71576 1.000 19.46994 135 PRO A CA 1
ATOM 1454 C C . PRO A 1 99 ? 14.57153 5.29517 55.06970 1.000 17.34286 135 PRO A C 1
ATOM 1455 O O . PRO A 1 99 ? 14.46856 4.17926 54.56587 1.000 19.00093 135 PRO A O 1
ATOM 1466 N N . PHE A 1 100 ? 15.52454 5.59589 55.94510 1.000 17.29181 136 PHE A N 1
ATOM 1467 C CA . PHE A 1 100 ? 16.44783 4.55360 56.35330 1.000 16.79688 136 PHE A CA 1
ATOM 1468 C C . PHE A 1 100 ? 15.73899 3.51341 57.20610 1.000 15.76772 136 PHE A C 1
ATOM 1469 O O . PHE A 1 100 ? 14.75748 3.79722 57.91147 1.000 17.42389 136 PHE A O 1
ATOM 1486 N N . THR A 1 101 ? 16.21929 2.27870 57.08541 1.000 16.13044 137 THR A N 1
ATOM 1487 C CA . THR A 1 101 ? 15.72075 1.14952 57.85057 1.000 15.72866 137 THR A CA 1
ATOM 1488 C C . THR A 1 101 ? 16.75348 0.58442 58.80408 1.000 15.50608 137 THR A C 1
ATOM 1489 O O . THR A 1 101 ? 16.37958 -0.06682 59.78350 1.000 16.33533 137 THR A O 1
ATOM 1500 N N . HIS A 1 102 ? 18.03043 0.79250 58.52792 1.000 14.96865 138 HIS A N 1
ATOM 1501 C CA . HIS A 1 102 ? 19.11476 0.19801 59.27928 1.000 14.35236 138 HIS A CA 1
ATOM 1502 C C . HIS A 1 102 ? 20.24178 1.21577 59.36021 1.000 13.50492 138 HIS A C 1
ATOM 1503 O O . HIS A 1 102 ? 20.29153 2.18028 58.59288 1.000 15.22704 138 HIS A O 1
ATOM 1517 N N . PHE A 1 103 ? 21.16302 0.97510 60.29106 1.000 14.12523 139 PHE A N 1
ATOM 1518 C CA . PHE A 1 103 ? 22.33648 1.81571 60.38778 1.000 13.79750 139 PHE A CA 1
ATOM 1519 C C . PHE A 1 103 ? 23.47962 1.00349 60.96149 1.000 14.08121 139 PHE A C 1
ATOM 1520 O O . PHE A 1 103 ? 23.26453 0.11704 61.79433 1.000 14.83488 139 PHE A O 1
ATOM 1537 N N . ILE A 1 104 ? 24.69071 1.30598 60.50104 1.000 13.17538 140 ILE A N 1
ATOM 1538 C CA . ILE A 1 104 ? 25.88334 0.71100 61.08092 1.000 13.57835 140 ILE A CA 1
ATOM 1539 C C . ILE A 1 104 ? 26.22727 1.49639 62.33233 1.000 13.06138 140 ILE A C 1
ATOM 1540 O O . ILE A 1 104 ? 26.37386 2.72089 62.27705 1.000 14.59727 140 ILE A O 1
ATOM 1556 N N . SER A 1 105 ? 26.29754 0.80954 63.46476 1.000 13.42042 141 SER A N 1
ATOM 1557 C CA . SER A 1 105 ? 26.54154 1.46996 64.73181 1.000 13.10176 141 SER A CA 1
ATOM 1558 C C . SER A 1 105 ? 27.67481 0.78057 65.47160 1.000 12.99087 141 SER A C 1
ATOM 1559 O O . SER A 1 105 ? 27.91641 -0.41444 65.31989 1.000 14.08127 141 SER A O 1
ATOM 1567 N N . ILE A 1 106 ? 28.34943 1.56979 66.28271 1.000 13.07521 142 ILE A N 1
ATOM 1568 C CA . ILE A 1 106 ? 29.26585 1.05065 67.28272 1.000 13.99067 142 ILE A CA 1
ATOM 1569 C C . ILE A 1 106 ? 28.67969 1.42752 68.63649 1.000 13.07176 142 ILE A C 1
ATOM 1570 O O . ILE A 1 106 ? 28.64298 2.62329 68.98540 1.000 13.75104 142 ILE A O 1
ATOM 1586 N N . PRO A 1 107 ? 28.21225 0.46385 69.42248 1.000 13.43351 143 PRO A N 1
ATOM 1587 C CA . PRO A 1 107 ? 27.72229 0.80572 70.75461 1.000 13.91711 143 PRO A CA 1
ATOM 1588 C C . PRO A 1 107 ? 28.85068 1.42771 71.56524 1.000 13.48690 143 PRO A C 1
ATOM 1589 O O . PRO A 1 107 ? 30.01429 1.03977 71.45268 1.000 14.01423 143 PRO A O 1
ATOM 1600 N N . VAL A 1 108 ? 28.48855 2.39680 72.39621 1.000 12.34241 144 VAL A N 1
ATOM 1601 C CA . VAL A 1 108 ? 29.40792 3.00447 73.35495 1.000 12.87072 144 VAL A CA 1
ATOM 1602 C C . VAL A 1 108 ? 28.61965 3.11868 74.65552 1.000 13.03507 144 VAL A C 1
ATOM 1603 O O . VAL A 1 108 ? 28.21673 4.21308 75.07209 1.000 13.66923 144 VAL A O 1
ATOM 1616 N N . ASN A 1 109 ? 28.35636 1.97161 75.28971 1.000 13.87363 145 ASN A N 1
ATOM 1617 C CA . ASN A 1 109 ? 27.28390 1.90255 76.27305 1.000 13.33591 145 ASN A CA 1
ATOM 1618 C C . ASN A 1 109 ? 27.59072 0.87712 77.37091 1.000 13.29263 145 ASN A C 1
ATOM 1619 O O . ASN A 1 109 ? 26.67501 0.22983 77.89763 1.000 14.38647 145 ASN A O 1
ATOM 1630 N N . SER A 1 110 ? 28.85740 0.72722 77.73923 1.000 13.38233 146 SER A N 1
ATOM 1631 C CA . SER A 1 110 ? 29.15754 -0.06958 78.91896 1.000 13.12001 146 SER A CA 1
ATOM 1632 C C . SER A 1 110 ? 28.52304 0.57028 80.15076 1.000 12.91913 146 SER A C 1
ATOM 1633 O O . SER A 1 110 ? 28.14032 1.74465 80.16714 1.000 13.48152 146 SER A O 1
ATOM 1641 N N . GLN A 1 111 ? 28.43648 -0.20528 81.22007 1.000 15.15611 147 GLN A N 1
ATOM 1642 C CA . GLN A 1 111 ? 27.86726 0.35533 82.43685 1.000 15.38478 147 GLN A CA 1
ATOM 1643 C C . GLN A 1 111 ? 28.64890 1.54847 82.95337 1.000 14.02050 147 GLN A C 1
ATOM 1644 O O . GLN A 1 111 ? 28.01193 2.52193 83.38718 1.000 14.03791 147 GLN A O 1
ATOM 1658 N N . PRO A 1 112 ? 29.98599 1.55250 82.94156 1.000 14.00523 148 PRO A N 1
ATOM 1659 C CA . PRO A 1 112 ? 30.69433 2.76242 83.37916 1.000 13.92520 148 PRO A CA 1
ATOM 1660 C C . PRO A 1 112 ? 30.35364 3.97126 82.53327 1.000 12.98949 148 PRO A C 1
ATOM 1661 O O . PRO A 1 112 ? 30.20430 5.07514 83.07413 1.000 13.58825 148 PRO A O 1
ATOM 1672 N N . ILE A 1 113 ? 30.25605 3.80740 81.21242 1.000 12.16600 149 ILE A N 1
ATOM 1673 C CA . ILE A 1 113 ? 29.85935 4.93108 80.36085 1.000 11.49192 149 ILE A CA 1
ATOM 1674 C C . ILE A 1 113 ? 28.46707 5.40371 80.74736 1.000 11.71084 149 ILE A C 1
ATOM 1675 O O . ILE A 1 113 ? 28.20947 6.60714 80.86339 1.000 12.21741 149 ILE A O 1
ATOM 1691 N N . GLN A 1 114 ? 27.52817 4.46053 80.88403 1.000 12.34059 150 GLN A N 1
ATOM 1692 C CA . GLN A 1 114 ? 26.15375 4.84098 81.19787 1.000 12.76336 150 GLN A CA 1
ATOM 1693 C C . GLN A 1 114 ? 26.06985 5.56567 82.53547 1.000 13.65511 150 GLN A C 1
ATOM 1694 O O . GLN A 1 114 ? 25.31523 6.54653 82.68046 1.000 13.82585 150 GLN A O 1
ATOM 1708 N N . ASP A 1 115 ? 26.80676 5.08075 83.53933 1.000 13.01464 151 ASP A N 1
ATOM 1709 C CA . ASP A 1 115 ? 26.80307 5.75391 84.83331 1.000 14.20014 151 ASP A CA 1
ATOM 1710 C C . ASP A 1 115 ? 27.33093 7.17514 84.71874 1.000 13.52514 151 ASP A C 1
ATOM 1711 O O . ASP A 1 115 ? 26.78919 8.09199 85.33384 1.000 14.02345 151 ASP A O 1
ATOM 1720 N N A LYS A 1 116 ? 28.42376 7.36937 83.98348 0.798 13.30020 152 LYS A N 1
ATOM 1721 N N B LYS A 1 116 ? 28.40314 7.37070 83.95092 0.202 12.61869 152 LYS A N 1
ATOM 1722 C CA A LYS A 1 116 ? 28.92747 8.72703 83.80196 0.798 12.70043 152 LYS A CA 1
ATOM 1723 C CA B LYS A 1 116 ? 28.94500 8.71248 83.77112 0.202 12.08428 152 LYS A CA 1
ATOM 1724 C C A LYS A 1 116 ? 27.92001 9.58919 83.05722 0.798 12.22116 152 LYS A C 1
ATOM 1725 C C B LYS A 1 116 ? 27.98996 9.60070 82.99149 0.202 12.18805 152 LYS A C 1
ATOM 1726 O O A LYS A 1 116 ? 27.78200 10.77576 83.35660 0.798 12.81805 152 LYS A O 1
ATOM 1727 O O B LYS A 1 116 ? 27.94905 10.81290 83.21866 0.202 10.81350 152 LYS A O 1
ATOM 1764 N N . PHE A 1 117 ? 27.24635 9.01873 82.05249 1.000 12.00188 153 PHE A N 1
ATOM 1765 C CA . PHE A 1 117 ? 26.24058 9.76852 81.31290 1.000 12.08541 153 PHE A CA 1
ATOM 1766 C C . PHE A 1 117 ? 25.08691 10.18243 82.21685 1.000 12.85408 153 PHE A C 1
ATOM 1767 O O . PHE A 1 117 ? 24.60223 11.31340 82.12985 1.000 12.72461 153 PHE A O 1
ATOM 1785 N N . ILE A 1 118 ? 24.62066 9.27223 83.07562 1.000 12.64420 154 ILE A N 1
ATOM 1786 C CA . ILE A 1 118 ? 23.53172 9.60676 83.98902 1.000 13.25694 154 ILE A CA 1
ATOM 1787 C C . ILE A 1 118 ? 23.95258 10.72800 84.93552 1.000 13.47111 154 ILE A C 1
ATOM 1788 O O . ILE A 1 118 ? 23.16409 11.62580 85.25342 1.000 14.00916 154 ILE A O 1
ATOM 1804 N N . GLU A 1 119 ? 25.20092 10.68940 85.40007 1.000 13.26687 155 GLU A N 1
ATOM 1805 C CA . GLU A 1 119 ? 25.71048 11.75776 86.25508 1.000 13.50932 155 GLU A CA 1
ATOM 1806 C C . GLU A 1 119 ? 25.74759 13.08324 85.50109 1.000 12.51050 155 GLU A C 1
ATOM 1807 O O . GLU A 1 119 ? 25.39219 14.13345 86.05264 1.000 13.37917 155 GLU A O 1
ATOM 1819 N N . PHE A 1 120 ? 26.19882 13.04760 84.23621 1.000 12.55105 156 PHE A N 1
ATOM 1820 C CA . PHE A 1 120 ? 26.21653 14.24148 83.39698 1.000 11.88931 156 PHE A CA 1
ATOM 1821 C C . PHE A 1 120 ? 24.81207 14.81258 83.23905 1.000 12.71046 156 PHE A C 1
ATOM 1822 O O . PHE A 1 120 ? 24.58964 16.01630 83.41471 1.000 12.40724 156 PHE A O 1
ATOM 1839 N N . LYS A 1 121 ? 23.84372 13.96898 82.88338 1.000 12.23015 157 LYS A N 1
ATOM 1840 C CA . LYS A 1 121 ? 22.47136 14.43336 82.73670 1.000 12.42484 157 LYS A CA 1
ATOM 1841 C C . LYS A 1 121 ? 21.96859 15.04620 84.02964 1.000 12.73648 157 LYS A C 1
ATOM 1842 O O . LYS A 1 121 ? 21.34337 16.11526 84.02566 1.000 13.54194 157 LYS A O 1
ATOM 1861 N N . ASP A 1 122 ? 22.21142 14.37297 85.15072 1.000 12.98992 158 ASP A N 1
ATOM 1862 C CA A ASP A 1 122 ? 21.70557 14.90351 86.40575 0.527 15.59895 158 ASP A CA 1
ATOM 1863 C CA B ASP A 1 122 ? 21.74302 14.88212 86.43738 0.473 13.97940 158 ASP A CA 1
ATOM 1864 C C . ASP A 1 122 ? 22.34232 16.24703 86.72323 1.000 14.38434 158 ASP A C 1
ATOM 1865 O O . ASP A 1 122 ? 21.66011 17.14760 87.23407 1.000 15.60114 158 ASP A O 1
ATOM 1882 N N . ASP A 1 123 ? 23.62548 16.41031 86.42121 1.000 13.47863 159 ASP A N 1
ATOM 1883 C CA . ASP A 1 123 ? 24.27529 17.70153 86.63918 1.000 14.68024 159 ASP A CA 1
ATOM 1884 C C . ASP A 1 123 ? 23.67518 18.77966 85.76181 1.000 13.61855 159 ASP A C 1
ATOM 1885 O O . ASP A 1 123 ? 23.45819 19.90654 86.19762 1.000 13.90513 159 ASP A O 1
ATOM 1894 N N . VAL A 1 124 ? 23.48257 18.48721 84.48780 1.000 12.92631 160 VAL A N 1
ATOM 1895 C CA . VAL A 1 124 ? 22.90865 19.49802 83.61256 1.000 13.49353 160 VAL A CA 1
ATOM 1896 C C . VAL A 1 124 ? 21.51779 19.89161 84.08028 1.000 15.06630 160 VAL A C 1
ATOM 1897 O O . VAL A 1 124 ? 21.17336 21.07739 84.10123 1.000 15.26897 160 VAL A O 1
ATOM 1910 N N . VAL A 1 125 ? 20.69432 18.90967 84.43982 1.000 15.07579 161 VAL A N 1
ATOM 1911 C CA . VAL A 1 125 ? 19.34843 19.22689 84.90341 1.000 17.12801 161 VAL A CA 1
ATOM 1912 C C . VAL A 1 125 ? 19.38354 19.96932 86.24130 1.000 18.90269 161 VAL A C 1
ATOM 1913 O O . VAL A 1 125 ? 18.57634 20.87141 86.48997 1.000 23.77405 161 VAL A O 1
ATOM 1926 N N . ARG A 1 126 ? 20.30893 19.61020 87.12046 1.000 17.96112 162 ARG A N 1
ATOM 1927 C CA . ARG A 1 126 ? 20.36405 20.23857 88.43530 1.000 19.43213 162 ARG A CA 1
ATOM 1928 C C . ARG A 1 126 ? 20.86837 21.68114 88.34348 1.000 19.17991 162 ARG A C 1
ATOM 1929 O O . ARG A 1 126 ? 20.41144 22.54457 89.09801 1.000 22.74044 162 ARG A O 1
ATOM 1950 N N . PHE A 1 127 ? 21.86212 21.95207 87.48075 1.000 14.25642 163 PHE A N 1
ATOM 1951 C CA . PHE A 1 127 ? 22.57870 23.22334 87.50102 1.000 14.29922 163 PHE A CA 1
ATOM 1952 C C . PHE A 1 127 ? 22.28251 24.12302 86.31468 1.000 14.22320 163 PHE A C 1
ATOM 1953 O O . PHE A 1 127 ? 22.58192 25.31648 86.37299 1.000 17.27638 163 PHE A O 1
ATOM 1970 N N . CYS A 1 128 ? 21.66163 23.60272 85.26608 1.000 14.20182 164 CYS A N 1
ATOM 1971 C CA . CYS A 1 128 ? 21.37383 24.38804 84.07565 1.000 13.03963 164 CYS A CA 1
ATOM 1972 C C . CYS A 1 128 ? 19.88009 24.40923 83.75007 1.000 14.74298 164 CYS A C 1
ATOM 1973 O O . CYS A 1 128 ? 19.49378 24.79277 82.64877 1.000 15.33394 164 CYS A O 1
ATOM 1981 N N A SER A 1 129 ? 19.02971 24.05795 84.72779 0.601 15.51117 165 SER A N 1
ATOM 1982 N N B SER A 1 129 ? 19.02357 24.01131 84.69162 0.399 15.50220 165 SER A N 1
ATOM 1983 C CA A SER A 1 129 ? 17.57697 24.04050 84.52532 0.601 13.79379 165 SER A CA 1
ATOM 1984 C CA B SER A 1 129 ? 17.59991 23.97164 84.38256 0.399 20.52971 165 SER A CA 1
ATOM 1985 C C A SER A 1 129 ? 17.04858 25.40477 84.12915 0.601 22.84451 165 SER A C 1
ATOM 1986 C C B SER A 1 129 ? 16.97769 25.35378 84.24783 0.399 11.49001 165 SER A C 1
ATOM 1987 O O A SER A 1 129 ? 16.06518 25.52577 83.37733 0.601 19.62291 165 SER A O 1
ATOM 1988 O O B SER A 1 129 ? 15.84426 25.42767 83.77982 0.399 12.61305 165 SER A O 1
ATOM 2003 N N . GLY A 1 130 ? 17.65193 26.43566 84.65495 1.000 16.89358 166 GLY A N 1
ATOM 2004 C CA . GLY A 1 130 ? 17.16398 27.75803 84.37794 1.000 19.11988 166 GLY A CA 1
ATOM 2005 C C . GLY A 1 130 ? 17.49972 28.26677 83.00829 1.000 18.47812 166 GLY A C 1
ATOM 2006 O O . GLY A 1 130 ? 16.96779 29.30129 82.60652 1.000 21.72515 166 GLY A O 1
ATOM 2011 N N . ASP A 1 131 ? 18.35368 27.55576 82.26895 1.000 16.40739 167 ASP A N 1
ATOM 2012 C CA . ASP A 1 131 ? 18.75398 27.98603 80.93976 1.000 16.17240 167 ASP A CA 1
ATOM 2013 C C . ASP A 1 131 ? 17.65762 27.67491 79.93047 1.000 15.87245 167 ASP A C 1
ATOM 2014 O O . ASP A 1 131 ? 16.98293 26.64738 80.01738 1.000 16.21614 167 ASP A O 1
ATOM 2023 N N . ARG A 1 132 ? 17.48089 28.58649 78.97731 1.000 16.59386 168 ARG A N 1
ATOM 2024 C CA . ARG A 1 132 ? 16.38165 28.47206 78.03244 1.000 17.28114 168 ARG A CA 1
ATOM 2025 C C . ARG A 1 132 ? 16.38588 27.10680 77.35297 1.000 16.17264 168 ARG A C 1
ATOM 2026 O O . ARG A 1 132 ? 17.38840 26.68751 76.78095 1.000 15.80852 168 ARG A O 1
ATOM 2047 N N . GLY A 1 133 ? 15.23737 26.42655 77.36728 1.000 15.92418 169 GLY A N 1
ATOM 2048 C CA . GLY A 1 133 ? 15.09478 25.21133 76.59225 1.000 15.60239 169 GLY A CA 1
ATOM 2049 C C . GLY A 1 133 ? 15.62991 23.94936 77.21968 1.000 15.01378 169 GLY A C 1
ATOM 2050 O O . GLY A 1 133 ? 15.47758 22.87350 76.62732 1.000 16.21836 169 GLY A O 1
ATOM 2054 N N . VAL A 1 134 ? 16.26203 24.04246 78.38091 1.000 14.96208 170 VAL A N 1
ATOM 2055 C CA . VAL A 1 134 ? 16.79787 22.86450 79.04741 1.000 15.12197 170 VAL A CA 1
ATOM 2056 C C . VAL A 1 134 ? 15.69744 22.20631 79.87480 1.000 15.64611 170 VAL A C 1
ATOM 2057 O O . VAL A 1 134 ? 15.00257 22.86372 80.65842 1.000 19.35377 170 VAL A O 1
ATOM 2070 N N . ASP A 1 135 ? 15.53486 20.89758 79.69643 1.000 16.45632 171 ASP A N 1
ATOM 2071 C CA . ASP A 1 135 ? 14.68453 20.08952 80.55606 1.000 16.28483 171 ASP A CA 1
ATOM 2072 C C . ASP A 1 135 ? 15.23345 18.67126 80.53093 1.000 15.50793 171 ASP A C 1
ATOM 2073 O O . ASP A 1 135 ? 16.18177 18.37341 79.80267 1.000 15.24301 171 ASP A O 1
ATOM 2082 N N . ASP A 1 136 ? 14.63862 17.80878 81.34240 1.000 15.17409 172 ASP A N 1
ATOM 2083 C CA . ASP A 1 136 ? 15.13516 16.45815 81.51614 1.000 15.38645 172 ASP A CA 1
ATOM 2084 C C . ASP A 1 136 ? 14.63935 15.47244 80.46984 1.000 15.45380 172 ASP A C 1
ATOM 2085 O O . ASP A 1 136 ? 14.88641 14.26616 80.62575 1.000 17.84256 172 ASP A O 1
ATOM 2094 N N . THR A 1 137 ? 14.00984 15.94695 79.39638 1.000 15.20377 173 THR A N 1
ATOM 2095 C CA . THR A 1 137 ? 13.45083 15.05231 78.38861 1.000 15.17783 173 THR A CA 1
ATOM 2096 C C . THR A 1 137 ? 14.19434 15.09978 77.05977 1.000 15.42861 173 THR A C 1
ATOM 2097 O O . THR A 1 137 ? 13.77334 14.42726 76.10925 1.000 16.88814 173 THR A O 1
ATOM 2108 N N . ILE A 1 138 ? 15.30268 15.83496 76.97781 1.000 13.50034 174 ILE A N 1
ATOM 2109 C CA . ILE A 1 138 ? 16.03171 15.99040 75.72834 1.000 13.59727 174 ILE A CA 1
ATOM 2110 C C . ILE A 1 138 ? 17.34836 15.20421 75.72022 1.000 13.10344 174 ILE A C 1
ATOM 2111 O O . ILE A 1 138 ? 18.21492 15.47966 74.90021 1.000 14.03379 174 ILE A O 1
ATOM 2127 N N . PHE A 1 139 ? 17.49231 14.19771 76.56630 1.000 12.29871 175 PHE A N 1
ATOM 2128 C CA . PHE A 1 139 ? 18.71115 13.39755 76.63833 1.000 12.23341 175 PHE A CA 1
ATOM 2129 C C . PHE A 1 139 ? 18.57423 12.03097 75.98972 1.000 12.74417 175 PHE A C 1
ATOM 2130 O O . PHE A 1 139 ? 17.51226 11.42288 75.99635 1.000 14.13492 175 PHE A O 1
ATOM 2147 N N . GLN A 1 140 ? 19.66633 11.56137 75.41699 1.000 12.40103 176 GLN A N 1
ATOM 2148 C CA . GLN A 1 140 ? 19.70958 10.20574 74.90358 1.000 12.45458 176 GLN A CA 1
ATOM 2149 C C . GLN A 1 140 ? 19.39967 9.20416 76.01708 1.000 11.61682 176 GLN A C 1
ATOM 2150 O O . GLN A 1 140 ? 19.66562 9.43498 77.20165 1.000 12.80922 176 GLN A O 1
ATOM 2164 N N . ASN A 1 141 ? 18.82386 8.05820 75.61944 1.000 12.88188 177 ASN A N 1
ATOM 2165 C CA . ASN A 1 141 ? 18.68458 6.89609 76.49540 1.000 12.84868 177 ASN A CA 1
ATOM 2166 C C . ASN A 1 141 ? 20.07474 6.30472 76.70722 1.000 12.71630 177 ASN A C 1
ATOM 2167 O O . ASN A 1 141 ? 20.71831 5.92439 75.72936 1.000 13.44603 177 ASN A O 1
ATOM 2178 N N . PRO A 1 142 ? 20.55865 6.17763 77.94584 1.000 13.05546 178 PRO A N 1
ATOM 2179 C CA . PRO A 1 142 ? 21.93122 5.68280 78.14667 1.000 13.31665 178 PRO A CA 1
ATOM 2180 C C . PRO A 1 142 ? 22.17748 4.31039 77.54777 1.000 13.22996 178 PRO A C 1
ATOM 2181 O O . PRO A 1 142 ? 23.30340 3.99583 77.15017 1.000 13.36896 178 PRO A O 1
ATOM 2192 N N . HIS A 1 143 ? 21.14984 3.45831 77.49844 1.000 12.55850 179 HIS A N 1
ATOM 2193 C CA . HIS A 1 143 ? 21.32848 2.13248 76.92974 1.000 13.23712 179 HIS A CA 1
ATOM 2194 C C . HIS A 1 143 ? 21.63593 2.19188 75.44469 1.000 12.54691 179 HIS A C 1
ATOM 2195 O O . HIS A 1 143 ? 22.15144 1.21972 74.89310 1.000 14.34615 179 HIS A O 1
ATOM 2209 N N . LYS A 1 144 ? 21.32042 3.30527 74.79020 1.000 12.22393 180 LYS A N 1
ATOM 2210 C CA . LYS A 1 144 ? 21.45565 3.44336 73.35006 1.000 12.60742 180 LYS A CA 1
ATOM 2211 C C . LYS A 1 144 ? 22.59885 4.33560 72.91350 1.000 12.46838 180 LYS A C 1
ATOM 2212 O O . LYS A 1 144 ? 22.69671 4.63863 71.72342 1.000 14.36353 180 LYS A O 1
ATOM 2231 N N . LEU A 1 145 ? 23.46469 4.75220 73.82161 1.000 12.22299 181 LEU A N 1
ATOM 2232 C CA . LEU A 1 145 ? 24.60686 5.56455 73.41736 1.000 11.58293 181 LEU A CA 1
ATOM 2233 C C . LEU A 1 145 ? 25.43181 4.82448 72.36530 1.000 12.01168 181 LEU A C 1
ATOM 2234 O O . LEU A 1 145 ? 25.75092 3.63813 72.53009 1.000 11.94488 181 LEU A O 1
ATOM 2250 N N . HIS A 1 146 ? 25.76104 5.52194 71.26894 1.000 11.69062 182 HIS A N 1
ATOM 2251 C CA . HIS A 1 146 ? 26.42694 4.85643 70.16119 1.000 12.10070 182 HIS A CA 1
ATOM 2252 C C . HIS A 1 146 ? 27.05755 5.87451 69.22510 1.000 11.42013 182 HIS A C 1
ATOM 2253 O O . HIS A 1 146 ? 26.67512 7.04671 69.17767 1.000 12.38277 182 HIS A O 1
ATOM 2267 N N . LEU A 1 147 ? 28.00257 5.36868 68.43559 1.000 11.45668 183 LEU A N 1
ATOM 2268 C CA . LEU A 1 147 ? 28.52339 6.05089 67.26485 1.000 12.08076 183 LEU A CA 1
ATOM 2269 C C . LEU A 1 147 ? 27.80925 5.51357 66.03396 1.000 12.76976 183 LEU A C 1
ATOM 2270 O O . LEU A 1 147 ? 27.75048 4.29859 65.84069 1.000 13.52572 183 LEU A O 1
ATOM 2286 N N . THR A 1 148 ? 27.29136 6.40073 65.20758 1.000 12.62511 184 THR A N 1
ATOM 2287 C CA A THR A 1 148 ? 26.71481 5.99457 63.93768 0.907 14.18033 184 THR A CA 1
ATOM 2288 C CA B THR A 1 148 ? 26.69306 6.03455 63.92941 0.093 11.16127 184 THR A CA 1
ATOM 2289 C C . THR A 1 148 ? 27.73385 6.15284 62.82028 1.000 13.95673 184 THR A C 1
ATOM 2290 O O . THR A 1 148 ? 28.33888 7.21558 62.64947 1.000 15.61530 184 THR A O 1
ATOM 2311 N N . ILE A 1 149 ? 27.92983 5.07778 62.07074 1.000 14.00060 185 ILE A N 1
ATOM 2312 C CA . ILE A 1 149 ? 28.80756 5.09609 60.91646 1.000 16.03007 185 ILE A CA 1
ATOM 2313 C C . ILE A 1 149 ? 28.05287 5.53962 59.66884 1.000 15.52742 185 ILE A C 1
ATOM 2314 O O . ILE A 1 149 ? 28.54343 6.36421 58.89946 1.000 18.21669 185 ILE A O 1
ATOM 2330 N N . GLY A 1 150 ? 26.84670 5.03430 59.46056 1.000 15.70030 186 GLY A N 1
ATOM 2331 C CA . GLY A 1 150 ? 26.01854 5.49958 58.36023 1.000 15.61006 186 GLY A CA 1
ATOM 2332 C C . GLY A 1 150 ? 24.68965 4.77304 58.37058 1.000 13.98428 186 GLY A C 1
ATOM 2333 O O . GLY A 1 150 ? 24.53567 3.73898 59.01309 1.000 16.02590 186 GLY A O 1
ATOM 2337 N N . THR A 1 151 ? 23.71707 5.34660 57.66034 1.000 16.00626 187 THR A N 1
ATOM 2338 C CA . THR A 1 151 ? 22.39230 4.75299 57.56949 1.000 15.39944 187 THR A CA 1
ATOM 2339 C C . THR A 1 151 ? 22.16802 4.19670 56.16852 1.000 16.04714 187 THR A C 1
ATOM 2340 O O . THR A 1 151 ? 22.84801 4.57222 55.20947 1.000 17.31955 187 THR A O 1
ATOM 2351 N N . MET A 1 152 ? 21.16445 3.32348 56.03596 1.000 15.99669 188 MET A N 1
ATOM 2352 C CA A MET A 1 152 ? 20.85338 2.70233 54.74109 0.783 16.13607 188 MET A CA 1
ATOM 2353 C CA B MET A 1 152 ? 20.82431 2.83056 54.71750 0.217 18.24347 188 MET A CA 1
ATOM 2354 C C . MET A 1 152 ? 19.37973 2.35727 54.69907 1.000 15.83840 188 MET A C 1
ATOM 2355 O O . MET A 1 152 ? 18.84631 1.90257 55.72196 1.000 16.87007 188 MET A O 1
ATOM 2382 N N . PRO A 1 153 ? 18.72773 2.48193 53.54925 1.000 16.16867 189 PRO A N 1
ATOM 2383 C CA . PRO A 1 153 ? 17.42662 1.85827 53.32959 1.000 17.39585 189 PRO A CA 1
ATOM 2384 C C . PRO A 1 153 ? 17.64160 0.47548 52.73400 1.000 17.33194 189 PRO A C 1
ATOM 2385 O O . PRO A 1 153 ? 18.21138 0.34970 51.64340 1.000 19.14259 189 PRO A O 1
ATOM 2396 N N . LEU A 1 154 ? 17.23405 -0.56812 53.44484 1.000 16.88299 190 LEU A N 1
ATOM 2397 C CA . LEU A 1 154 ? 17.35790 -1.94358 52.97026 1.000 17.08509 190 LEU A CA 1
ATOM 2398 C C . LEU A 1 154 ? 15.92730 -2.42084 52.75614 1.000 18.74172 190 LEU A C 1
ATOM 2399 O O . LEU A 1 154 ? 15.20557 -2.69486 53.71720 1.000 21.11235 190 LEU A O 1
ATOM 2415 N N . LEU A 1 155 ? 15.50082 -2.46582 51.49179 1.000 18.51105 191 LEU A N 1
ATOM 2416 C CA . LEU A 1 155 ? 14.07639 -2.46917 51.17239 1.000 20.71073 191 LEU A CA 1
ATOM 2417 C C . LEU A 1 155 ? 13.52458 -3.83644 50.83898 1.000 22.41306 191 LEU A C 1
ATOM 2418 O O . LEU A 1 155 ? 12.33475 -3.94527 50.53662 1.000 24.75165 191 LEU A O 1
ATOM 2434 N N . ASP A 1 156 ? 14.35005 -4.86716 50.87124 1.000 21.13249 192 ASP A N 1
ATOM 2435 C CA . ASP A 1 156 ? 13.86631 -6.23262 50.82204 1.000 20.74601 192 ASP A CA 1
ATOM 2436 C C . ASP A 1 156 ? 14.94101 -7.15756 51.36881 1.000 21.98060 192 ASP A C 1
ATOM 2437 O O . ASP A 1 156 ? 16.03427 -6.72250 51.75146 1.000 21.32778 192 ASP A O 1
ATOM 2446 N N . LYS A 1 157 ? 14.59913 -8.44319 51.42350 1.000 24.04669 193 LYS A N 1
ATOM 2447 C CA . LYS A 1 157 ? 15.52109 -9.42454 51.97658 1.000 25.07317 193 LYS A CA 1
ATOM 2448 C C . LYS A 1 157 ? 16.86077 -9.40459 51.24974 1.000 23.84860 193 LYS A C 1
ATOM 2449 O O . LYS A 1 157 ? 17.91408 -9.54995 51.87799 1.000 23.11392 193 LYS A O 1
ATOM 2468 N N . SER A 1 158 ? 16.84241 -9.29402 49.91950 1.000 23.14424 194 SER A N 1
ATOM 2469 C CA . SER A 1 158 ? 18.09909 -9.31940 49.17995 1.000 23.32322 194 SER A CA 1
ATOM 2470 C C . SER A 1 158 ? 19.02260 -8.19528 49.62753 1.000 21.24506 194 SER A C 1
ATOM 2471 O O . SER A 1 158 ? 20.24063 -8.37671 49.69530 1.000 22.20569 194 SER A O 1
ATOM 2479 N N . GLU A 1 159 ? 18.46001 -7.02332 49.92743 1.000 19.80305 195 GLU A N 1
ATOM 2480 C CA . GLU A 1 159 ? 19.29021 -5.90382 50.35183 1.000 19.23028 195 GLU A CA 1
ATOM 2481 C C . GLU A 1 159 ? 19.80811 -6.11511 51.76734 1.000 18.29513 195 GLU A C 1
ATOM 2482 O O . GLU A 1 159 ? 20.95669 -5.77403 52.07209 1.000 18.55799 195 GLU A O 1
ATOM 2494 N N . ILE A 1 160 ? 18.97585 -6.66845 52.64965 1.000 18.87927 196 ILE A N 1
ATOM 2495 C CA . ILE A 1 160 ? 19.45128 -6.98699 53.98939 1.000 19.34634 196 ILE A CA 1
ATOM 2496 C C . ILE A 1 160 ? 20.57427 -8.00756 53.91587 1.000 19.51280 196 ILE A C 1
ATOM 2497 O O . ILE A 1 160 ? 21.60755 -7.87278 54.58077 1.000 18.43356 196 ILE A O 1
ATOM 2513 N N . ASP A 1 161 ? 20.39704 -9.03958 53.09304 1.000 20.48530 197 ASP A N 1
ATOM 2514 C CA . ASP A 1 161 ? 21.42938 -10.06170 52.96523 1.000 21.31347 197 ASP A CA 1
ATOM 2515 C C . ASP A 1 161 ? 22.72433 -9.47848 52.42783 1.000 20.39626 197 ASP A C 1
ATOM 2516 O O . ASP A 1 161 ? 23.81539 -9.84863 52.87535 1.000 21.48003 197 ASP A O 1
ATOM 2525 N N . LYS A 1 162 ? 22.62278 -8.58804 51.44385 1.000 20.13308 198 LYS A N 1
ATOM 2526 C CA . LYS A 1 162 ? 23.81263 -7.95444 50.89923 1.000 20.32008 198 LYS A CA 1
ATOM 2527 C C . LYS A 1 162 ? 24.52572 -7.14609 51.97273 1.000 18.88121 198 LYS A C 1
ATOM 2528 O O . LYS A 1 162 ? 25.75027 -7.20510 52.09613 1.000 20.15820 198 LYS A O 1
ATOM 2547 N N . ALA A 1 163 ? 23.76957 -6.39286 52.76766 1.000 18.90191 199 ALA A N 1
ATOM 2548 C CA . ALA A 1 163 ? 24.38403 -5.58545 53.82095 1.000 17.64545 199 ALA A CA 1
ATOM 2549 C C . ALA A 1 163 ? 25.09611 -6.45969 54.85131 1.000 18.03250 199 ALA A C 1
ATOM 2550 O O . ALA A 1 163 ? 26.18692 -6.11280 55.32864 1.000 17.92371 199 ALA A O 1
ATOM 2557 N N . LYS A 1 164 ? 24.48404 -7.58813 55.22285 1.000 18.70974 200 LYS A N 1
ATOM 2558 C CA . LYS A 1 164 ? 25.13580 -8.50303 56.15494 1.000 19.49521 200 LYS A CA 1
ATOM 2559 C C . LYS A 1 164 ? 26.43592 -9.03149 55.56807 1.000 20.28120 200 LYS A C 1
ATOM 2560 O O . LYS A 1 164 ? 27.45292 -9.12271 56.26101 1.000 19.47276 200 LYS A O 1
ATOM 2579 N N . ALA A 1 165 ? 26.42696 -9.36274 54.27666 1.000 20.39018 201 ALA A N 1
ATOM 2580 C CA . ALA A 1 165 ? 27.63846 -9.87608 53.64675 1.000 21.64450 201 ALA A CA 1
ATOM 2581 C C . ALA A 1 165 ? 28.72269 -8.81109 53.59512 1.000 19.64525 201 ALA A C 1
ATOM 2582 O O . ALA A 1 165 ? 29.90593 -9.11141 53.79221 1.000 20.97513 201 ALA A O 1
ATOM 2589 N N . VAL A 1 166 ? 28.34565 -7.56278 53.31705 1.000 20.81763 202 VAL A N 1
ATOM 2590 C CA . VAL A 1 166 ? 29.32390 -6.47667 53.33248 1.000 19.82128 202 VAL A CA 1
ATOM 2591 C C . VAL A 1 166 ? 29.91714 -6.32091 54.73113 1.000 18.85426 202 VAL A C 1
ATOM 2592 O O . VAL A 1 166 ? 31.13325 -6.14720 54.89431 1.000 20.18886 202 VAL A O 1
ATOM 2605 N N . LEU A 1 167 ? 29.07375 -6.35543 55.76770 1.000 18.08443 203 LEU A N 1
ATOM 2606 C CA . LEU A 1 167 ? 29.58935 -6.22460 57.12477 1.000 18.04166 203 LEU A CA 1
ATOM 2607 C C . LEU A 1 167 ? 30.61259 -7.30882 57.42581 1.000 18.11231 203 LEU A C 1
ATOM 2608 O O . LEU A 1 167 ? 31.68441 -7.03508 57.97863 1.000 17.87592 203 LEU A O 1
ATOM 2624 N N . GLN A 1 168 ? 30.31445 -8.54956 57.04905 1.000 18.75440 204 GLN A N 1
ATOM 2625 C CA . GLN A 1 168 ? 31.23120 -9.63901 57.36151 1.000 19.60046 204 GLN A CA 1
ATOM 2626 C C . GLN A 1 168 ? 32.53434 -9.51035 56.57207 1.000 21.61074 204 GLN A C 1
ATOM 2627 O O . GLN A 1 168 ? 33.61722 -9.81888 57.09007 1.000 23.41883 204 GLN A O 1
ATOM 2641 N N . GLN A 1 169 ? 32.45241 -9.05180 55.32045 1.000 22.12040 205 GLN A N 1
ATOM 2642 C CA . GLN A 1 169 ? 33.65969 -8.76941 54.54786 1.000 24.37723 205 GLN A CA 1
ATOM 2643 C C . GLN A 1 169 ? 34.47238 -7.64448 55.18495 1.000 24.31824 205 GLN A C 1
ATOM 2644 O O . GLN A 1 169 ? 35.71071 -7.69503 55.20814 1.000 25.25243 205 GLN A O 1
ATOM 2658 N N . CYS A 1 170 ? 33.79518 -6.61641 55.69968 1.000 22.98506 206 CYS A N 1
ATOM 2659 C CA . CYS A 1 170 ? 34.51356 -5.51268 56.32705 1.000 20.84122 206 CYS A CA 1
ATOM 2660 C C . CYS A 1 170 ? 35.31896 -5.99136 57.52748 1.000 22.39963 206 CYS A C 1
ATOM 2661 O O . CYS A 1 170 ? 36.40301 -5.46397 57.79953 1.000 22.13805 206 CYS A O 1
ATOM 2669 N N . LYS A 1 171 ? 34.80586 -6.97467 58.27192 1.000 21.50464 207 LYS A N 1
ATOM 2670 C CA . LYS A 1 171 ? 35.57190 -7.49318 59.39960 1.000 21.21449 207 LYS A CA 1
ATOM 2671 C C . LYS A 1 171 ? 36.94674 -7.93501 58.93451 1.000 21.44440 207 LYS A C 1
ATOM 2672 O O . LYS A 1 171 ? 37.96652 -7.56370 59.52189 1.000 20.86239 207 LYS A O 1
ATOM 2691 N N . GLU A 1 172 ? 36.99047 -8.70097 57.85171 1.000 23.14949 208 GLU A N 1
ATOM 2692 C CA . GLU A 1 172 ? 38.26427 -9.21858 57.36917 1.000 24.75799 208 GLU A CA 1
ATOM 2693 C C . GLU A 1 172 ? 39.17899 -8.09036 56.91715 1.000 23.59350 208 GLU A C 1
ATOM 2694 O O . GLU A 1 172 ? 40.39192 -8.11815 57.17174 1.000 24.52848 208 GLU A O 1
ATOM 2706 N N . GLU A 1 173 ? 38.61120 -7.08312 56.25394 1.000 24.40889 209 GLU A N 1
ATOM 2707 C CA . GLU A 1 173 ? 39.42494 -5.99212 55.73657 1.000 24.91581 209 GLU A CA 1
ATOM 2708 C C . GLU A 1 173 ? 39.97143 -5.13992 56.86689 1.000 22.87952 209 GLU A C 1
ATOM 2709 O O . GLU A 1 173 ? 41.13410 -4.72571 56.83287 1.000 23.07595 209 GLU A O 1
ATOM 2721 N N . LEU A 1 174 ? 39.14158 -4.84878 57.86313 1.000 20.08915 210 LEU A N 1
ATOM 2722 C CA . LEU A 1 174 ? 39.59234 -4.01967 58.97144 1.000 18.23667 210 LEU A CA 1
ATOM 2723 C C . LEU A 1 174 ? 40.74672 -4.66708 59.71133 1.000 19.07244 210 LEU A C 1
ATOM 2724 O O . LEU A 1 174 ? 41.69344 -3.98361 60.11594 1.000 19.45329 210 LEU A O 1
ATOM 2740 N N . ILE A 1 175 ? 40.68405 -5.98416 59.89390 1.000 19.47486 211 ILE A N 1
ATOM 2741 C CA . ILE A 1 175 ? 41.76624 -6.70598 60.53805 1.000 19.65692 211 ILE A CA 1
ATOM 2742 C C . ILE A 1 175 ? 43.01142 -6.69699 59.65933 1.000 22.15918 211 ILE A C 1
ATOM 2743 O O . ILE A 1 175 ? 44.12887 -6.52663 60.15264 1.000 23.55564 211 ILE A O 1
ATOM 2759 N N . ALA A 1 176 ? 42.84266 -6.89027 58.34625 1.000 23.12308 212 ALA A N 1
ATOM 2760 C CA . ALA A 1 176 ? 43.98511 -6.89931 57.43687 1.000 24.37181 212 ALA A CA 1
ATOM 2761 C C . ALA A 1 176 ? 44.69657 -5.55322 57.40784 1.000 23.28790 212 ALA A C 1
ATOM 2762 O O . ALA A 1 176 ? 45.91719 -5.50724 57.24103 1.000 27.38440 212 ALA A O 1
ATOM 2769 N N . TYR A 1 177 ? 43.96040 -4.45323 57.53152 1.000 22.62268 213 TYR A N 1
ATOM 2770 C CA . TYR A 1 177 ? 44.54154 -3.11600 57.58370 1.000 23.68080 213 TYR A CA 1
ATOM 2771 C C . TYR A 1 177 ? 45.03119 -2.72694 58.97594 1.000 23.05946 213 TYR A C 1
ATOM 2772 O O . TYR A 1 177 ? 45.59288 -1.64006 59.13864 1.000 23.40739 213 TYR A O 1
ATOM 2790 N N . ASP A 1 178 ? 44.85046 -3.58528 59.97083 1.000 21.16772 214 ASP A N 1
ATOM 2791 C CA . ASP A 1 178 ? 45.20862 -3.29477 61.35904 1.000 20.43906 214 ASP A CA 1
ATOM 2792 C C . ASP A 1 178 ? 44.46704 -2.08301 61.90471 1.000 19.37588 214 ASP A C 1
ATOM 2793 O O . ASP A 1 178 ? 44.97818 -1.38269 62.78143 1.000 20.42684 214 ASP A O 1
ATOM 2802 N N . TYR A 1 179 ? 43.25466 -1.82890 61.40000 1.000 17.78805 215 TYR A N 1
ATOM 2803 C CA . TYR A 1 179 ? 42.42144 -0.79501 61.99895 1.000 17.32935 215 TYR A CA 1
ATOM 2804 C C . TYR A 1 179 ? 41.73173 -1.27986 63.26238 1.000 17.14594 215 TYR A C 1
ATOM 2805 O O . TYR A 1 179 ? 41.13646 -0.46648 63.96896 1.000 17.00728 215 TYR A O 1
ATOM 2823 N N . ILE A 1 180 ? 41.77468 -2.58718 63.51453 1.000 18.27144 216 ILE A N 1
ATOM 2824 C CA . ILE A 1 180 ? 41.27949 -3.18777 64.74664 1.000 17.60338 216 ILE A CA 1
ATOM 2825 C C . ILE A 1 180 ? 41.90491 -4.57348 64.79718 1.000 20.54931 216 ILE A C 1
ATOM 2826 O O . ILE A 1 180 ? 42.35738 -5.10338 63.77721 1.000 25.57840 216 ILE A O 1
ATOM 2842 N N . GLY A 1 181 ? 41.96161 -5.15680 65.98891 1.000 19.16507 217 GLY A N 1
ATOM 2843 C CA . GLY A 1 181 ? 42.49453 -6.49223 66.15127 1.000 19.90973 217 GLY A CA 1
ATOM 2844 C C . GLY A 1 181 ? 41.80837 -7.20833 67.28523 1.000 18.04103 217 GLY A C 1
ATOM 2845 O O . GLY A 1 181 ? 40.72538 -6.81305 67.73128 1.000 16.39939 217 GLY A O 1
ATOM 2849 N N . HIS A 1 182 ? 42.44143 -8.28366 67.74216 1.000 19.86908 218 HIS A N 1
ATOM 2850 C CA A HIS A 1 182 ? 41.87955 -9.10721 68.80481 0.561 22.99066 218 HIS A CA 1
ATOM 2851 C CA B HIS A 1 182 ? 41.86066 -9.10104 68.79216 0.439 18.80826 218 HIS A CA 1
ATOM 2852 C C . HIS A 1 182 ? 41.61140 -8.25666 70.02950 1.000 19.34033 218 HIS A C 1
ATOM 2853 O O . HIS A 1 182 ? 42.51172 -7.56911 70.51841 1.000 20.40944 218 HIS A O 1
ATOM 2880 N N . GLY A 1 183 ? 40.38333 -8.32905 70.54558 1.000 16.38917 219 GLY A N 1
ATOM 2881 C CA . GLY A 1 183 ? 39.99321 -7.57242 71.70594 1.000 16.01107 219 GLY A CA 1
ATOM 2882 C C . GLY A 1 183 ? 39.52248 -6.16571 71.41275 1.000 15.19618 219 GLY A C 1
ATOM 2883 O O . GLY A 1 183 ? 39.06622 -5.47574 72.34528 1.000 15.93768 219 GLY A O 1
ATOM 2887 N N . GLY A 1 184 ? 39.61368 -5.71442 70.15680 1.000 14.77835 220 GLY A N 1
ATOM 2888 C CA . GLY A 1 184 ? 39.06847 -4.41787 69.79669 1.000 14.04626 220 GLY A CA 1
ATOM 2889 C C . GLY A 1 184 ? 39.98932 -3.21861 69.95760 1.000 14.18172 220 GLY A C 1
ATOM 2890 O O . GLY A 1 184 ? 41.20483 -3.33671 69.81886 1.000 16.72772 220 GLY A O 1
ATOM 2894 N N . ILE A 1 185 ? 39.40492 -2.04897 70.18634 1.000 13.98810 221 ILE A N 1
ATOM 2895 C CA . ILE A 1 185 ? 40.10516 -0.76898 70.29417 1.000 14.61555 221 ILE A CA 1
ATOM 2896 C C . ILE A 1 185 ? 39.59791 -0.08849 71.53986 1.000 13.55397 221 ILE A C 1
ATOM 2897 O O . ILE A 1 185 ? 38.38249 0.00005 71.72630 1.000 14.37021 221 ILE A O 1
ATOM 2913 N N . THR A 1 186 ? 40.50254 0.48446 72.32262 1.000 12.68242 222 THR A N 1
ATOM 2914 C CA . THR A 1 186 ? 40.08735 1.28930 73.45574 1.000 12.59928 222 THR A CA 1
ATOM 2915 C C . THR A 1 186 ? 39.86681 2.72777 73.02160 1.000 13.02741 222 THR A C 1
ATOM 2916 O O . THR A 1 186 ? 40.72910 3.31577 72.38023 1.000 14.29492 222 THR A O 1
ATOM 2927 N N . CYS A 1 187 ? 38.75008 3.31387 73.42001 1.000 12.89034 223 CYS A N 1
ATOM 2928 C CA . CYS A 1 187 ? 38.51705 4.72552 73.18495 1.000 13.39695 223 CYS A CA 1
ATOM 2929 C C . CYS A 1 187 ? 38.14776 5.40901 74.49299 1.000 12.05947 223 CYS A C 1
ATOM 2930 O O . CYS A 1 187 ? 37.93060 4.76760 75.53164 1.000 13.18266 223 CYS A O 1
ATOM 2938 N N A GLN A 1 188 ? 38.09762 6.74361 74.43075 0.632 13.18697 224 GLN A N 1
ATOM 2939 N N B GLN A 1 188 ? 38.10986 6.73287 74.41374 0.368 12.32887 224 GLN A N 1
ATOM 2940 C CA A GLN A 1 188 ? 37.65875 7.59581 75.53133 0.632 14.78394 224 GLN A CA 1
ATOM 2941 C CA B GLN A 1 188 ? 37.64750 7.60369 75.47792 0.368 10.89290 224 GLN A CA 1
ATOM 2942 C C A GLN A 1 188 ? 36.54293 8.49453 75.02597 0.632 14.00227 224 GLN A C 1
ATOM 2943 C C B GLN A 1 188 ? 36.45804 8.38378 74.94722 0.368 10.60471 224 GLN A C 1
ATOM 2944 O O A GLN A 1 188 ? 36.67746 9.11491 73.96704 0.632 13.91376 224 GLN A O 1
ATOM 2945 O O B GLN A 1 188 ? 36.43297 8.77005 73.77554 0.368 12.08340 224 GLN A O 1
ATOM 2972 N N . LEU A 1 189 ? 35.46218 8.58392 75.79545 1.000 12.02543 225 LEU A N 1
ATOM 2973 C CA . LEU A 1 189 ? 34.33189 9.44576 75.47087 1.000 11.95090 225 LEU A CA 1
ATOM 2974 C C . LEU A 1 189 ? 34.46946 10.66665 76.36578 1.000 11.77303 225 LEU A C 1
ATOM 2975 O O . LEU A 1 189 ? 34.28442 10.57247 77.58574 1.000 12.43045 225 LEU A O 1
ATOM 2992 N N A ARG A 1 190 ? 34.77592 11.81964 75.76441 0.534 12.39258 226 ARG A N 1
ATOM 2993 N N B ARG A 1 190 ? 34.88955 11.79410 75.78584 0.466 11.77771 226 ARG A N 1
ATOM 2994 C CA A ARG A 1 190 ? 35.22139 12.95918 76.55633 0.534 13.01354 226 ARG A CA 1
ATOM 2995 C CA B ARG A 1 190 ? 35.22099 12.96792 76.58469 0.466 11.92408 226 ARG A CA 1
ATOM 2996 C C A ARG A 1 190 ? 35.07128 14.24425 75.76585 0.534 12.39179 226 ARG A C 1
ATOM 2997 C C B ARG A 1 190 ? 35.01953 14.21765 75.75098 0.466 12.19292 226 ARG A C 1
ATOM 2998 O O A ARG A 1 190 ? 35.62833 14.37815 74.67442 0.534 12.85405 226 ARG A O 1
ATOM 2999 O O B ARG A 1 190 ? 35.45761 14.28732 74.60060 0.466 13.99518 226 ARG A O 1
ATOM 3040 N N . GLY A 1 191 ? 34.37075 15.19700 76.34751 1.000 12.61211 227 GLY A N 1
ATOM 3041 C CA . GLY A 1 191 ? 34.21221 16.51633 75.76453 1.000 13.15497 227 GLY A CA 1
ATOM 3042 C C . GLY A 1 191 ? 32.94596 16.62743 74.95105 1.000 13.05388 227 GLY A C 1
ATOM 3043 O O . GLY A 1 191 ? 32.47765 15.67382 74.35202 1.000 15.31631 227 GLY A O 1
ATOM 3047 N N . LEU A 1 192 ? 32.37584 17.82718 74.95977 1.000 12.39906 228 LEU A N 1
ATOM 3048 C CA . LEU A 1 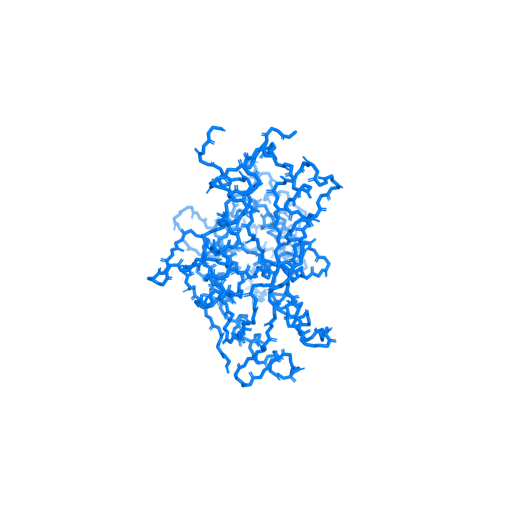192 ? 31.11274 18.10973 74.29742 1.000 12.64768 228 LEU A CA 1
ATOM 3049 C C . LEU A 1 192 ? 31.34703 18.95879 73.05878 1.000 13.60864 228 LEU A C 1
ATOM 3050 O O . LEU A 1 192 ? 32.27980 19.76048 72.99273 1.000 14.70341 228 LEU A O 1
ATOM 3066 N N . GLU A 1 193 ? 30.46493 18.79082 72.07677 1.000 13.49991 229 GLU A N 1
ATOM 3067 C CA . GLU A 1 193 ? 30.53757 19.64232 70.90126 1.000 14.49346 229 GLU A CA 1
ATOM 3068 C C . GLU A 1 193 ? 29.15955 19.83737 70.28801 1.000 14.47009 229 GLU A C 1
ATOM 3069 O O . GLU A 1 193 ? 28.24836 19.01539 70.43328 1.000 14.32439 229 GLU A O 1
ATOM 3081 N N . TYR A 1 194 ? 29.02863 20.95397 69.60055 1.000 14.89476 230 TYR A N 1
ATOM 3082 C CA . TYR A 1 194 ? 27.83902 21.27601 68.83760 1.000 15.86872 230 TYR A CA 1
ATOM 3083 C C . TYR A 1 194 ? 28.29864 21.65444 67.44006 1.000 17.04694 230 TYR A C 1
ATOM 3084 O O . TYR A 1 194 ? 29.41743 22.13816 67.25396 1.000 18.27523 230 TYR A O 1
ATOM 3102 N N . MET A 1 195 ? 27.43199 21.42261 66.45628 1.000 18.15452 231 MET A N 1
ATOM 3103 C CA A MET A 1 195 ? 27.77869 21.56613 65.04671 0.595 19.12457 231 MET A CA 1
ATOM 3104 C CA B MET A 1 195 ? 27.83248 21.60205 65.07072 0.405 20.07475 231 MET A CA 1
ATOM 3105 C C . MET A 1 195 ? 27.25943 22.85060 64.42379 1.000 20.90074 231 MET A C 1
ATOM 3106 O O . MET A 1 195 ? 27.78680 23.27500 63.38861 1.000 25.45693 231 MET A O 1
ATOM 3133 N N . ASN A 1 196 ? 26.20849 23.43530 64.99319 1.000 21.63480 232 ASN A N 1
ATOM 3134 C CA . ASN A 1 196 ? 25.60022 24.65622 64.49295 1.000 24.31157 232 ASN A CA 1
ATOM 3135 C C . ASN A 1 196 ? 26.42828 25.86010 64.93298 1.000 24.90318 232 ASN A C 1
ATOM 3136 O O . ASN A 1 196 ? 27.42572 25.74026 65.64061 1.000 25.47952 232 ASN A O 1
ATOM 3147 N N . ASP A 1 197 ? 26.00511 27.04839 64.51397 1.000 26.70785 233 ASP A N 1
ATOM 3148 C CA . ASP A 1 197 ? 26.85332 28.22217 64.67205 1.000 28.34097 233 ASP A CA 1
ATOM 3149 C C . ASP A 1 197 ? 26.74721 28.84657 66.05605 1.000 27.50213 233 ASP A C 1
ATOM 3150 O O . ASP A 1 197 ? 27.74866 29.35156 66.57640 1.000 31.60858 233 ASP A O 1
ATOM 3159 N N . ASP A 1 198 ? 25.56807 28.81005 66.66605 1.000 25.40335 234 ASP A N 1
ATOM 3160 C CA . ASP A 1 198 ? 25.27680 29.62264 67.83970 1.000 23.76522 234 ASP A CA 1
ATOM 3161 C C . ASP A 1 198 ? 25.09050 28.72757 69.05520 1.000 20.52894 234 ASP A C 1
ATOM 3162 O O . ASP A 1 198 ? 24.09001 27.99518 69.12432 1.000 19.37722 234 ASP A O 1
ATOM 3171 N N . PRO A 1 199 ? 25.98610 28.77296 70.04626 1.000 19.78782 235 PRO A N 1
ATOM 3172 C CA . PRO A 1 199 ? 25.81257 27.92682 71.23511 1.000 18.21899 235 PRO A CA 1
ATOM 3173 C C . PRO A 1 199 ? 24.58066 28.26601 72.04941 1.000 17.55546 235 PRO A C 1
ATOM 3174 O O . PRO A 1 199 ? 24.20154 27.47226 72.91704 1.000 17.49241 235 PRO A O 1
ATOM 3185 N N . GLY A 1 200 ? 23.96180 29.42150 71.81975 1.000 18.54399 236 GLY A N 1
ATOM 3186 C CA . GLY A 1 200 ? 22.73400 29.76466 72.49419 1.000 19.42449 236 GLY A CA 1
ATOM 3187 C C . GLY A 1 200 ? 21.49136 29.19591 71.85119 1.000 18.26272 236 GLY A C 1
ATOM 3188 O O . GLY A 1 200 ? 20.39039 29.36551 72.38595 1.000 19.06487 236 GLY A O 1
ATOM 3192 N N A GLU A 1 201 ? 21.64363 28.49947 70.72176 0.941 18.57205 237 GLU A N 1
ATOM 3193 N N B GLU A 1 201 ? 21.63264 28.52352 70.69842 0.059 19.18015 237 GLU A N 1
ATOM 3194 C CA A GLU A 1 201 ? 20.51615 27.92577 69.98554 0.941 18.41322 237 GLU A CA 1
ATOM 3195 C CA B GLU A 1 201 ? 20.51329 27.93542 69.97027 0.059 20.05533 237 GLU A CA 1
ATOM 3196 C C A GLU A 1 201 ? 20.90462 26.54645 69.45455 0.941 18.35915 237 GLU A C 1
ATOM 3197 C C B GLU A 1 201 ? 20.95719 26.56669 69.44512 0.059 18.70043 237 GLU A C 1
ATOM 3198 O O A GLU A 1 201 ? 20.93187 26.28857 68.25554 0.941 21.71290 237 GLU A O 1
ATOM 3199 O O B GLU A 1 201 ? 21.10179 26.34022 68.24416 0.059 19.80953 237 GLU A O 1
ATOM 3222 N N . VAL A 1 202 ? 21.17947 25.63326 70.36504 1.000 16.31760 238 VAL A N 1
ATOM 3223 C CA . VAL A 1 202 ? 21.61579 24.27770 70.03058 1.000 16.03342 238 VAL A CA 1
ATOM 3224 C C . VAL A 1 202 ? 20.42255 23.33609 70.03286 1.000 14.70788 238 VAL A C 1
ATOM 3225 O O . VAL A 1 202 ? 19.56996 23.38792 70.92722 1.000 15.78281 238 VAL A O 1
ATOM 3239 N N . ASP A 1 203 ? 20.39669 22.42395 69.05899 1.000 15.37380 239 ASP A N 1
ATOM 3240 C CA . ASP A 1 203 ? 19.41873 21.34229 69.05460 1.000 15.59618 239 ASP A CA 1
ATOM 3241 C C . ASP A 1 203 ? 20.02503 19.98433 69.34268 1.000 15.41446 239 ASP A C 1
ATOM 3242 O O . ASP A 1 203 ? 19.34335 19.13299 69.90304 1.000 16.15085 239 ASP A O 1
ATOM 3251 N N . VAL A 1 204 ? 21.29775 19.77034 69.01170 1.000 14.50586 240 VAL A N 1
ATOM 3252 C CA . VAL A 1 204 ? 21.94643 18.48343 69.22340 1.000 14.01531 240 VAL A CA 1
ATOM 3253 C C . VAL A 1 204 ? 23.30638 18.72573 69.85114 1.000 13.60880 240 VAL A C 1
ATOM 3254 O O . VAL A 1 204 ? 24.08661 19.54010 69.36369 1.000 14.61001 240 VAL A O 1
ATOM 3267 N N . LEU A 1 205 ? 23.58029 18.03249 70.93823 1.000 12.80439 241 LEU A N 1
ATOM 3268 C CA . LEU A 1 205 ? 24.89281 18.05233 71.55275 1.000 12.17370 241 LEU A CA 1
ATOM 3269 C C . LEU A 1 205 ? 25.47403 16.65679 71.48697 1.000 12.01234 241 LEU A C 1
ATOM 3270 O O . LEU A 1 205 ? 24.76865 15.68074 71.72761 1.000 12.22875 241 LEU A O 1
ATOM 3286 N N . TYR A 1 206 ? 26.77940 16.58367 71.24177 1.000 12.00485 242 TYR A N 1
ATOM 3287 C CA . TYR A 1 206 ? 27.49241 15.32601 71.08615 1.000 12.00651 242 TYR A CA 1
ATOM 3288 C C . TYR A 1 206 ? 28.64974 15.26116 72.07430 1.000 11.77690 242 TYR A C 1
ATOM 3289 O O . TYR A 1 206 ? 29.20507 16.27954 72.45915 1.000 13.83264 242 TYR A O 1
ATOM 3307 N N . ALA A 1 207 ? 29.01446 14.04732 72.43268 1.000 12.25398 243 ALA A N 1
ATOM 3308 C CA . ALA A 1 207 ? 30.24309 13.77112 73.15837 1.000 12.19570 243 ALA A CA 1
ATOM 3309 C C . ALA A 1 207 ? 31.26852 13.18698 72.19297 1.000 11.58773 243 ALA A C 1
ATOM 3310 O O . ALA A 1 207 ? 30.94363 12.36704 71.33352 1.000 12.27355 243 ALA A O 1
ATOM 3317 N N . LYS A 1 208 ? 32.50277 13.66236 72.29815 1.000 12.05953 244 LYS A N 1
ATOM 3318 C CA . LYS A 1 208 ? 33.55764 13.31524 71.35161 1.000 12.73566 244 LYS A CA 1
ATOM 3319 C C . LYS A 1 208 ? 34.24561 12.01350 71.74186 1.000 11.92483 244 LYS A C 1
ATOM 3320 O O . LYS A 1 208 ? 34.45382 11.73269 72.92371 1.000 13.04406 244 LYS A O 1
ATOM 3339 N N . ILE A 1 209 ? 34.60607 11.22433 70.73260 1.000 13.76352 245 ILE A N 1
ATOM 3340 C CA . ILE A 1 209 ? 35.39220 10.01147 70.92027 1.000 13.51291 245 ILE A CA 1
ATOM 3341 C C . ILE A 1 209 ? 36.84508 10.30442 70.57906 1.000 14.72206 245 ILE A C 1
ATOM 3342 O O . ILE A 1 209 ? 37.14966 10.78256 69.48082 1.000 17.83251 245 ILE A O 1
ATOM 3358 N N . GLN A 1 210 ? 37.74106 9.98374 71.49741 1.000 14.63187 246 GLN A N 1
ATOM 3359 C CA . GLN A 1 210 ? 39.17331 10.10570 71.28859 1.000 19.28047 246 GLN A CA 1
ATOM 3360 C C . GLN A 1 210 ? 39.85736 8.77673 71.54116 1.000 17.09256 246 GLN A C 1
ATOM 3361 O O . GLN A 1 210 ? 39.34177 7.90405 72.23879 1.000 18.02312 246 GLN A O 1
ATOM 3375 N N . LEU A 1 211 ? 41.04608 8.63573 70.97321 1.000 16.58048 247 LEU A N 1
ATOM 3376 C CA . LEU A 1 211 ? 41.92846 7.52661 71.26259 1.000 15.99280 247 LEU A CA 1
ATOM 3377 C C . LEU A 1 211 ? 43.15989 8.07962 71.96595 1.000 16.76155 247 LEU A C 1
ATOM 3378 O O . LEU A 1 211 ? 43.50993 9.26098 71.83196 1.000 17.28082 247 LEU A O 1
ATOM 3394 N N . GLN A 1 212 ? 43.83630 7.20837 72.68472 1.000 19.18235 248 GLN A N 1
ATOM 3395 C CA . GLN A 1 212 ? 45.11341 7.59171 73.25576 1.000 20.87016 248 GLN A CA 1
ATOM 3396 C C . GLN A 1 212 ? 46.03452 8.13348 72.17288 1.000 20.36437 248 GLN A C 1
ATOM 3397 O O . GLN A 1 212 ? 46.06775 7.63390 71.04289 1.000 20.68861 248 GLN A O 1
ATOM 3411 N N . ASP A 1 213 ? 46.75340 9.18833 72.52773 1.000 21.44750 249 ASP A N 1
ATOM 3412 C CA . ASP A 1 213 ? 47.67366 9.88850 71.64264 1.000 20.89889 249 ASP A CA 1
ATOM 3413 C C . ASP A 1 213 ? 46.96955 10.48427 70.43655 1.000 19.19479 249 ASP A C 1
ATOM 3414 O O . ASP A 1 213 ? 47.62290 10.84495 69.45029 1.000 20.23684 249 ASP A O 1
ATOM 3423 N N . ASN A 1 214 ? 45.63586 10.59989 70.49659 1.000 17.87744 250 ASN A N 1
ATOM 3424 C CA . ASN A 1 214 ? 44.85663 11.09446 69.37440 1.000 17.12438 250 ASN A CA 1
ATOM 3425 C C . ASN A 1 214 ? 45.11931 10.28248 68.10969 1.000 16.75750 250 ASN A C 1
ATOM 3426 O O . ASN A 1 214 ? 45.04219 10.79412 66.99655 1.000 19.25745 250 ASN A O 1
ATOM 3437 N N . SER A 1 215 ? 45.29176 8.96884 68.28044 1.000 15.76515 251 SER A N 1
ATOM 3438 C CA . SER A 1 215 ? 45.45357 8.08218 67.13652 1.000 16.06710 251 SER A CA 1
ATOM 3439 C C . SER A 1 215 ? 44.26174 8.17829 66.20449 1.000 15.45219 251 SER A C 1
ATOM 3440 O O . SER A 1 215 ? 43.11534 8.21934 66.65193 1.000 17.37716 251 SER A O 1
ATOM 3448 N N . ASP A 1 216 ? 44.53656 8.11712 64.90493 1.000 15.39618 252 ASP A N 1
ATOM 3449 C CA . ASP A 1 216 ? 43.47650 8.12208 63.89487 1.000 15.44571 252 ASP A CA 1
ATOM 3450 C C . ASP A 1 216 ? 42.96496 6.73239 63.52790 1.000 14.61326 252 ASP A C 1
ATOM 3451 O O . ASP A 1 216 ? 42.22755 6.60044 62.54369 1.000 14.52149 252 ASP A O 1
ATOM 3460 N N . ARG A 1 217 ? 43.29733 5.70583 64.31496 1.000 14.35949 253 ARG A N 1
ATOM 3461 C CA . ARG A 1 217 ? 42.93745 4.34469 63.94245 1.000 13.88925 253 ARG A CA 1
ATOM 3462 C C . ARG A 1 217 ? 41.42775 4.18430 63.80145 1.000 13.78528 253 ARG A C 1
ATOM 3463 O O . ARG A 1 217 ? 40.95829 3.49137 62.89718 1.000 14.10751 253 ARG A O 1
ATOM 3484 N N . LEU A 1 218 ? 40.66168 4.75320 64.73846 1.000 13.05644 254 LEU A N 1
ATOM 3485 C CA . L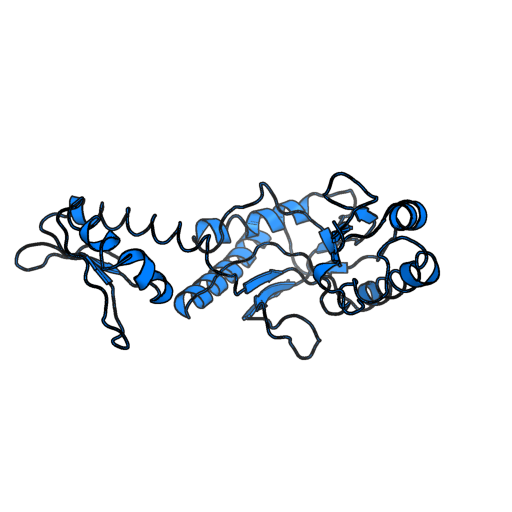EU A 1 218 ? 39.21007 4.61340 64.68688 1.000 12.87067 254 LEU A CA 1
ATOM 3486 C C . LEU A 1 218 ? 38.61386 5.39880 63.52220 1.000 12.88557 254 LEU A C 1
ATOM 3487 O O . LEU A 1 218 ? 37.63906 4.95568 62.90020 1.000 13.15736 254 LEU A O 1
ATOM 3503 N N . GLN A 1 219 ? 39.16666 6.57685 63.22534 1.000 13.03840 255 GLN A N 1
ATOM 3504 C CA . GLN A 1 219 ? 38.72354 7.30063 62.03684 1.000 12.93450 255 GLN A CA 1
ATOM 3505 C C . GLN A 1 219 ? 38.91157 6.45503 60.78840 1.000 13.12811 255 GLN A C 1
ATOM 3506 O O . GLN A 1 219 ? 38.02269 6.38231 59.93303 1.000 14.01612 255 GLN A O 1
ATOM 3520 N N . CYS A 1 220 ? 40.06329 5.79422 60.68178 1.000 14.30650 256 CYS A N 1
ATOM 3521 C CA . CYS A 1 220 ? 40.30242 4.93613 59.53641 1.000 14.60192 256 CYS A CA 1
ATOM 3522 C C . CYS A 1 220 ? 39.31785 3.77919 59.48158 1.000 14.68026 256 CYS A C 1
ATOM 3523 O O . CYS A 1 220 ? 38.82082 3.42910 58.39737 1.000 15.66317 256 CYS A O 1
ATOM 3531 N N . LEU A 1 221 ? 39.04352 3.15712 60.63205 1.000 14.41444 257 LEU A N 1
ATOM 3532 C CA . LEU A 1 221 ? 38.07594 2.06855 60.69837 1.000 14.16604 257 LEU A CA 1
ATOM 3533 C C . LEU A 1 221 ? 36.71340 2.53596 60.21801 1.000 14.38318 257 LEU A C 1
ATOM 3534 O O . LEU A 1 221 ? 36.07034 1.89549 59.38218 1.000 14.83415 257 LEU A O 1
ATOM 3550 N N . ALA A 1 222 ? 36.25421 3.66372 60.73714 1.000 13.44843 258 ALA A N 1
ATOM 3551 C CA . ALA A 1 222 ? 34.93602 4.16745 60.38612 1.000 12.98062 258 ALA A CA 1
ATOM 3552 C C . ALA A 1 222 ? 34.84652 4.46946 58.90289 1.000 13.82284 258 ALA A C 1
ATOM 3553 O O . ALA A 1 222 ? 33.85488 4.13846 58.24235 1.000 15.30866 258 ALA A O 1
ATOM 3560 N N . ASP A 1 223 ? 35.86368 5.14902 58.37560 1.000 14.79220 259 ASP A N 1
ATOM 3561 C CA . ASP A 1 223 ? 35.82908 5.52886 56.97518 1.000 15.33400 259 ASP A CA 1
ATOM 3562 C C . ASP A 1 223 ? 35.93804 4.30677 56.06664 1.000 16.78322 259 ASP A C 1
ATOM 3563 O O . ASP A 1 223 ? 35.35921 4.29711 54.97584 1.000 16.59689 259 ASP A O 1
ATOM 3572 N N . GLN A 1 224 ? 36.62403 3.25108 56.51341 1.000 16.40459 260 GLN A N 1
ATOM 3573 C CA . GLN A 1 224 ? 36.69596 2.03364 55.71664 1.000 17.28448 260 GLN A CA 1
ATOM 3574 C C . GLN A 1 224 ? 35.34670 1.32491 55.66590 1.000 15.93953 260 GLN A C 1
ATOM 3575 O O . GLN A 1 224 ? 34.96904 0.78330 54.61777 1.000 18.27066 260 GLN A O 1
ATOM 3589 N N . LEU A 1 225 ? 34.60561 1.33383 56.77760 1.000 16.07606 261 LEU A N 1
ATOM 3590 C CA . LEU A 1 225 ? 33.24984 0.79557 56.75303 1.000 15.60331 261 LEU A CA 1
ATOM 3591 C C . LEU A 1 225 ? 32.38591 1.55449 55.75822 1.000 15.45663 261 LEU A C 1
ATOM 3592 O O . LEU A 1 225 ? 31.66291 0.95403 54.95728 1.000 17.28603 261 LEU A O 1
ATOM 3608 N N . VAL A 1 226 ? 32.44684 2.87918 55.79380 1.000 16.13158 262 VAL A N 1
ATOM 3609 C CA . VAL A 1 226 ? 31.68709 3.67420 54.83702 1.000 16.65729 262 VAL A CA 1
ATOM 3610 C C . VAL A 1 226 ? 32.08193 3.30960 53.41330 1.000 18.06037 262 VAL A C 1
ATOM 3611 O O . VAL A 1 226 ? 31.22268 3.13517 52.54063 1.000 19.09906 262 VAL A O 1
ATOM 3624 N N A ASN A 1 227 ? 33.38155 3.18952 53.15240 0.665 17.63038 263 ASN A N 1
ATOM 3625 N N B ASN A 1 227 ? 33.37956 3.15243 53.15697 0.335 18.45234 263 ASN A N 1
ATOM 3626 C CA A ASN A 1 227 ? 33.82001 2.81473 51.80995 0.665 17.97372 263 ASN A CA 1
ATOM 3627 C CA B ASN A 1 227 ? 33.80892 2.83121 51.79838 0.335 18.41486 263 ASN A CA 1
ATOM 3628 C C A ASN A 1 227 ? 33.16903 1.51008 51.37463 0.665 19.52859 263 ASN A C 1
ATOM 3629 C C B ASN A 1 227 ? 33.25605 1.48473 51.34233 0.335 19.19457 263 ASN A C 1
ATOM 3630 O O A ASN A 1 227 ? 32.65609 1.39960 50.25422 0.665 21.20329 263 ASN A O 1
ATOM 3631 O O B ASN A 1 227 ? 32.88719 1.32468 50.17317 0.335 19.12350 263 ASN A O 1
ATOM 3652 N N . GLY A 1 228 ? 33.19513 0.50183 52.24245 1.000 18.55363 264 GLY A N 1
ATOM 3653 C CA . GLY A 1 228 ? 32.66113 -0.79694 51.86227 1.000 18.76784 264 GLY A CA 1
ATOM 3654 C C . GLY A 1 228 ? 31.17967 -0.73558 51.54320 1.000 19.50472 264 GLY A C 1
ATOM 3655 O O . GLY A 1 228 ? 30.71394 -1.31122 50.55189 1.000 21.82019 264 GLY A O 1
ATOM 3660 N N . PHE A 1 229 ? 30.41847 -0.03111 52.36904 1.000 18.24360 265 PHE A N 1
ATOM 3661 C CA . PHE A 1 229 ? 28.98508 0.03197 52.12898 1.000 17.09747 265 PHE A CA 1
ATOM 3662 C C . PHE A 1 229 ? 28.64390 0.93930 50.95759 1.000 18.75713 265 PHE A C 1
ATOM 3663 O O . PHE A 1 229 ? 27.67672 0.67439 50.23597 1.000 20.15799 265 PHE A O 1
ATOM 3680 N N . CYS A 1 230 ? 29.41031 2.00337 50.73865 1.000 19.50625 266 CYS A N 1
ATOM 3681 C CA . CYS A 1 230 ? 29.14562 2.83177 49.56789 1.000 22.20372 266 CYS A CA 1
ATOM 3682 C C . CYS A 1 230 ? 29.50219 2.09517 48.27601 1.000 23.82291 266 CYS A C 1
ATOM 3683 O O . CYS A 1 230 ? 28.79518 2.21788 47.26622 1.000 25.40801 266 CYS A O 1
ATOM 3691 N N . GLU A 1 231 ? 30.57622 1.29709 48.29207 1.000 23.13862 267 GLU A N 1
ATOM 3692 C CA . GLU A 1 231 ? 30.95120 0.55662 47.08837 1.000 25.52860 267 GLU A CA 1
ATOM 3693 C C . GLU A 1 231 ? 29.89887 -0.47852 46.71657 1.000 26.89098 267 GLU A C 1
ATOM 3694 O O . GLU A 1 231 ? 29.76316 -0.83026 45.53787 1.000 29.09230 267 GLU A O 1
ATOM 3706 N N . SER A 1 232 ? 29.16619 -0.98940 47.70595 1.000 25.31388 268 SER A N 1
ATOM 3707 C CA . SER A 1 232 ? 28.09061 -1.93738 47.47914 1.000 26.37829 268 SER A CA 1
ATOM 3708 C C . SER A 1 232 ? 26.85811 -1.27891 46.88795 1.000 25.83417 268 SER A C 1
ATOM 3709 O O . SER A 1 232 ? 25.95907 -1.99420 46.44390 1.000 27.09315 268 SER A O 1
ATOM 3717 N N . GLY A 1 233 ? 26.79719 0.05209 46.86613 1.000 24.47752 269 GLY A N 1
ATOM 3718 C CA . GLY A 1 233 ? 25.61393 0.76482 46.44668 1.000 24.45019 269 GLY A CA 1
ATOM 3719 C C . GLY A 1 233 ? 24.56387 0.96302 47.51576 1.000 23.50248 269 GLY A C 1
ATOM 3720 O O . GLY A 1 233 ? 23.62537 1.73982 47.30139 1.000 26.12143 269 GLY A O 1
ATOM 3724 N N . LEU A 1 234 ? 24.70195 0.32458 48.67617 1.000 22.92308 270 LEU A N 1
ATOM 3725 C CA . LEU A 1 234 ? 23.64374 0.38260 49.68180 1.000 22.95144 270 LEU A CA 1
ATOM 3726 C C . LEU A 1 234 ? 23.65340 1.68092 50.47066 1.000 23.14568 270 LEU A C 1
ATOM 3727 O O . LEU A 1 234 ? 22.60858 2.11921 50.96629 1.000 24.14986 270 LEU A O 1
ATOM 3743 N N . MET A 1 235 ? 24.81506 2.27670 50.64948 1.000 21.89652 271 MET A N 1
ATOM 3744 C CA . MET A 1 235 ? 24.95313 3.48965 51.42742 1.000 22.13586 271 MET A CA 1
ATOM 3745 C C . MET A 1 235 ? 25.29858 4.61576 50.46765 1.000 24.03858 271 MET A C 1
ATOM 3746 O O . MET A 1 235 ? 26.00784 4.40469 49.47953 1.000 24.04216 271 MET A O 1
ATOM 3760 N N . ASN A 1 236 ? 24.76047 5.79908 50.73719 1.000 26.23946 272 ASN A N 1
ATOM 3761 C CA . ASN A 1 236 ? 25.05370 6.98849 49.95364 1.000 36.03227 272 ASN A CA 1
ATOM 3762 C C . ASN A 1 236 ? 26.04745 7.83025 50.73913 1.000 35.55096 272 ASN A C 1
ATOM 3763 O O . ASN A 1 236 ? 25.88124 8.02257 51.94899 1.000 52.79007 272 ASN A O 1
ATOM 3774 N N . ARG A 1 237 ? 27.08847 8.30939 50.06288 1.000 45.91767 273 ARG A N 1
ATOM 3775 C CA . ARG A 1 237 ? 28.10680 9.11948 50.72298 1.000 69.48457 273 ARG A CA 1
ATOM 3776 C C . ARG A 1 237 ? 27.57319 10.53365 50.90771 1.000 59.73446 273 ARG A C 1
ATOM 3777 O O . ARG A 1 237 ? 27.49367 11.30749 49.94762 1.000 60.28646 273 ARG A O 1
ATOM 3798 N N . GLU A 1 238 ? 27.21128 10.87079 52.14378 1.000 75.85146 274 GLU A N 1
ATOM 3799 C CA A GLU A 1 238 ? 26.70058 12.19249 52.48475 0.525 72.37050 274 GLU A CA 1
ATOM 3800 C CA B GLU A 1 238 ? 26.70185 12.19346 52.48188 0.475 71.98911 274 GLU A CA 1
ATOM 3801 C C . GLU A 1 238 ? 27.77316 13.10720 53.05688 1.000 60.42292 274 GLU A C 1
ATOM 3802 O O . GLU A 1 238 ? 27.82977 14.28836 52.70036 1.000 72.21313 274 GLU A O 1
ATOM 3823 N N . HIS A 1 239 ? 28.62273 12.58666 53.93419 1.000 61.27459 275 HIS A N 1
ATOM 3824 C CA . HIS A 1 239 ? 29.65901 13.36190 54.59409 1.000 54.29936 275 HIS A CA 1
ATOM 3825 C C . HIS A 1 239 ? 31.02870 12.93741 54.08064 1.000 43.80153 275 HIS A C 1
ATOM 3826 O O . HIS A 1 239 ? 31.22129 11.82021 53.59135 1.000 40.93224 275 HIS A O 1
ATOM 3840 N N . ASP A 1 240 ? 31.98901 13.85527 54.19329 1.000 51.95013 276 ASP A N 1
ATOM 3841 C CA . ASP A 1 240 ? 33.32481 13.57160 53.68353 1.000 66.74556 276 ASP A CA 1
ATOM 3842 C C . ASP A 1 240 ? 34.01948 12.51490 54.53382 1.000 70.71807 276 ASP A C 1
ATOM 3843 O O . ASP A 1 240 ? 34.75544 11.67118 54.00913 1.000 55.73259 276 ASP A O 1
ATOM 3852 N N . ARG A 1 241 ? 33.79352 12.53912 55.84524 1.000 33.04326 277 ARG A N 1
ATOM 3853 C CA . ARG A 1 241 ? 34.28485 11.48564 56.72043 1.000 26.35454 277 ARG A CA 1
ATOM 3854 C C . ARG A 1 241 ? 33.32918 11.35015 57.89543 1.000 21.65682 277 ARG A C 1
ATOM 3855 O O . ARG A 1 241 ? 32.48921 12.21511 58.14288 1.000 23.08728 277 ARG A O 1
ATOM 3876 N N . VAL A 1 242 ? 33.43003 10.21913 58.59133 1.000 19.30514 278 VAL A N 1
ATOM 3877 C CA . VAL A 1 242 ? 32.54580 9.97317 59.72143 1.000 16.25648 278 VAL A CA 1
ATOM 3878 C C . VAL A 1 242 ? 32.94232 10.88274 60.87093 1.000 14.93501 278 VAL A C 1
ATOM 3879 O O . VAL A 1 242 ? 34.11987 11.00941 61.19723 1.000 16.74080 278 VAL A O 1
ATOM 3892 N N . LYS A 1 243 ? 31.95992 11.48762 61.52567 1.000 14.69856 279 LYS A N 1
ATOM 3893 C CA . LYS A 1 243 ? 32.22817 12.27503 62.72423 1.000 14.98737 279 LYS A CA 1
ATOM 3894 C C . LYS A 1 243 ? 32.26018 11.35039 63.93021 1.000 13.47306 279 LYS A C 1
ATOM 3895 O O . LYS A 1 243 ? 31.26743 10.68947 64.23494 1.000 13.58068 279 LYS A O 1
ATOM 3914 N N . LEU A 1 244 ? 33.39986 11.29862 64.61985 1.000 13.12650 280 LEU A N 1
ATOM 3915 C CA . LEU A 1 244 ? 33.56860 10.38859 65.75092 1.000 12.47330 280 LEU A CA 1
ATOM 3916 C C . LEU A 1 244 ? 32.99744 11.03131 67.00951 1.000 12.68532 280 LEU A C 1
ATOM 3917 O O . LEU A 1 244 ? 33.71038 11.55805 67.87631 1.000 13.38127 280 LEU A O 1
ATOM 3933 N N . HIS A 1 245 ? 31.67892 10.95215 67.13132 1.000 12.69045 281 HIS A N 1
ATOM 3934 C CA . HIS A 1 245 ? 30.99290 11.53683 68.26393 1.000 12.32132 281 HIS A CA 1
ATOM 3935 C C . HIS A 1 245 ? 29.68601 10.78968 68.49869 1.000 12.11863 281 HIS A C 1
ATOM 3936 O O . HIS A 1 245 ? 29.21117 10.03857 67.63283 1.000 13.33052 281 HIS A O 1
ATOM 3950 N N . VAL A 1 246 ? 29.12128 10.99629 69.68788 1.000 12.14564 282 VAL A N 1
ATOM 3951 C CA . VAL A 1 246 ? 27.95011 10.27655 70.19414 1.000 12.07273 282 VAL A CA 1
ATOM 3952 C C . VAL A 1 246 ? 26.90103 11.30647 70.59193 1.000 12.13250 282 VAL A C 1
ATOM 3953 O O . VAL A 1 246 ? 27.19856 12.21847 71.35941 1.000 12.97328 282 VAL A O 1
ATOM 3966 N N . THR A 1 247 ? 25.67530 11.16559 70.08849 1.000 12.03379 283 THR A N 1
ATOM 3967 C CA . THR A 1 247 ? 24.60732 12.07503 70.51542 1.000 12.34138 283 THR A CA 1
ATOM 3968 C C . THR A 1 247 ? 24.32624 11.89360 71.99709 1.000 11.02903 283 THR A C 1
ATOM 3969 O O . THR A 1 247 ? 24.07571 10.77147 72.44574 1.000 12.15265 283 THR A O 1
ATOM 3980 N N . VAL A 1 248 ? 24.34051 12.99507 72.74938 1.000 10.90390 284 VAL A N 1
ATOM 3981 C CA . VAL A 1 248 ? 23.95845 12.97589 74.15333 1.000 11.09178 284 VAL A CA 1
ATOM 3982 C C . VAL A 1 248 ? 22.67607 13.75908 74.43772 1.000 11.70576 284 VAL A C 1
ATOM 3983 O O . VAL A 1 248 ? 21.96327 13.41617 75.38604 1.000 11.73441 284 VAL A O 1
ATOM 3996 N N . MET A 1 249 ? 22.38138 14.79873 73.66383 1.000 12.20555 285 MET A N 1
ATOM 3997 C CA . MET A 1 249 ? 21.14943 15.56057 73.79974 1.000 12.21057 285 MET A CA 1
ATOM 3998 C C . MET A 1 249 ? 20.61876 15.83670 72.40526 1.000 12.49273 285 MET A C 1
ATOM 3999 O O . MET A 1 249 ? 21.38466 16.14995 71.49414 1.000 12.92974 285 MET A O 1
ATOM 4013 N N . ASN A 1 250 ? 19.30568 15.75350 72.24416 1.000 12.96099 286 ASN A N 1
ATOM 4014 C CA . ASN A 1 250 ? 18.67141 16.12376 70.98012 1.000 12.91312 286 ASN A CA 1
ATOM 4015 C C . ASN A 1 250 ? 17.25879 16.57222 71.30142 1.000 14.24670 286 ASN A C 1
ATOM 4016 O O . ASN A 1 250 ? 16.46347 15.79216 71.82174 1.000 14.96012 286 ASN A O 1
ATOM 4027 N N . THR A 1 251 ? 16.94910 17.82710 70.99017 1.000 13.20297 287 THR A N 1
ATOM 4028 C CA . THR A 1 251 ? 15.63476 18.36540 71.32439 1.000 14.30867 287 THR A CA 1
ATOM 4029 C C . THR A 1 251 ? 14.49300 17.72627 70.54673 1.000 15.92988 287 THR A C 1
ATOM 4030 O O . THR A 1 251 ? 13.33870 17.94399 70.91476 1.000 16.23856 287 THR A O 1
ATOM 4041 N N . LEU A 1 252 ? 14.76353 16.95192 69.49257 1.000 16.01350 288 LEU A N 1
ATOM 4042 C CA . LEU A 1 252 ? 13.66557 16.23794 68.84636 1.000 16.45484 288 LEU A CA 1
ATOM 4043 C C . LEU A 1 252 ? 13.01504 15.25338 69.79615 1.000 17.61601 288 LEU A C 1
ATOM 4044 O O . LEU A 1 252 ? 11.86683 14.85847 69.57342 1.000 18.92628 288 LEU A O 1
ATOM 4060 N N . MET A 1 253 ? 13.68825 14.88402 70.88199 1.000 15.11900 289 MET A N 1
ATOM 4061 C CA . MET A 1 253 ? 13.15390 13.94062 71.85047 1.000 15.72350 289 MET A CA 1
ATOM 4062 C C . MET A 1 253 ? 12.26267 14.58345 72.90244 1.000 15.52985 289 MET A C 1
ATOM 4063 O O . MET A 1 253 ? 11.69839 13.86396 73.73378 1.000 17.60863 289 MET A O 1
ATOM 4077 N N . ARG A 1 254 ? 12.14419 15.91087 72.91375 1.000 15.62876 290 ARG A N 1
ATOM 4078 C CA . ARG A 1 254 ? 11.45611 16.59936 73.99672 1.000 16.85365 290 ARG A CA 1
ATOM 4079 C C . ARG A 1 254 ? 10.03587 16.08421 74.17381 1.000 17.61257 290 ARG A C 1
ATOM 4080 O O . ARG A 1 254 ? 9.28537 15.93615 73.20107 1.000 20.07969 290 ARG A O 1
ATOM 4101 N N . LYS A 1 255 ? 9.65953 15.86496 75.44916 1.000 20.64914 291 LYS A N 1
ATOM 4102 C CA . LYS A 1 255 ? 8.35325 15.34463 75.85612 1.000 25.03361 291 LYS A CA 1
ATOM 4103 C C . LYS A 1 255 ? 7.54777 16.37039 76.61554 1.000 27.94037 291 LYS A C 1
ATOM 4104 O O . LYS A 1 255 ? 6.31377 16.31316 76.60712 1.000 30.53478 291 LYS A O 1
ATOM 4112 N N . ASP A 1 256 ? 8.22305 17.27094 77.30464 1.000 26.58439 292 ASP A N 1
ATOM 4113 C CA . ASP A 1 256 ? 7.58372 18.40057 77.93825 1.000 55.44064 292 ASP A CA 1
ATOM 4114 C C . ASP A 1 256 ? 7.24571 19.44811 76.88417 1.000 65.95573 292 ASP A C 1
ATOM 4115 O O . ASP A 1 256 ? 7.82636 19.46089 75.79532 1.000 59.96396 292 ASP A O 1
ATOM 4124 N N . PRO A 1 257 ? 6.29687 20.34337 77.18297 1.000 62.81944 293 PRO A N 1
ATOM 4125 C CA . PRO A 1 257 ? 5.80532 21.35302 76.23810 1.000 66.03575 293 PRO A CA 1
ATOM 4126 C C . PRO A 1 257 ? 6.91928 22.20585 75.63539 1.000 73.20100 293 PRO A C 1
ATOM 4127 O O . PRO A 1 257 ? 7.82120 22.61081 76.37081 1.000 72.28486 293 PRO A O 1
ATOM 4138 N N . ASP A 1 274 ? 14.36129 29.36917 66.48393 1.000 66.46072 310 ASP A N 1
ATOM 4139 C CA . ASP A 1 274 ? 14.27617 27.93080 66.70344 1.000 64.21551 310 ASP A CA 1
ATOM 4140 C C . ASP A 1 274 ? 13.65444 27.64315 68.06863 1.000 58.82076 310 ASP A C 1
ATOM 4141 O O . ASP A 1 274 ? 14.35462 27.52095 69.08044 1.000 52.66953 310 ASP A O 1
ATOM 4149 N N . ARG A 1 275 ? 12.32606 27.51998 68.08269 1.000 56.53478 311 ARG A N 1
ATOM 4150 C CA . ARG A 1 275 ? 11.60642 27.34502 69.33673 1.000 54.90599 311 ARG A CA 1
ATOM 4151 C C . ARG A 1 275 ? 11.95077 26.03249 70.02391 1.000 44.30560 311 ARG A C 1
ATOM 4152 O O . ARG A 1 275 ? 11.65233 25.87535 71.21278 1.000 41.72090 311 ARG A O 1
ATOM 4173 N N . GLU A 1 276 ? 12.57179 25.08840 69.31725 1.000 33.75236 312 GLU A N 1
ATOM 4174 C CA . GLU A 1 276 ? 12.88696 23.80460 69.91580 1.000 27.42542 312 GLU A CA 1
ATOM 4175 C C . GLU A 1 276 ? 14.24860 23.77500 70.58535 1.000 20.92039 312 GLU A C 1
ATOM 4176 O O . GLU A 1 276 ? 14.52006 22.82577 71.31473 1.000 19.63496 312 GLU A O 1
ATOM 4188 N N . SER A 1 277 ? 15.10053 24.76634 70.34934 1.000 17.61846 313 SER A N 1
ATOM 4189 C CA . SER A 1 277 ? 16.49934 24.68490 70.74169 1.000 16.85489 313 SER A CA 1
ATOM 4190 C C . SER A 1 277 ? 16.68250 25.01840 72.21796 1.000 15.89263 313 SER A C 1
ATOM 4191 O O . SER A 1 277 ? 15.75410 25.43190 72.90987 1.000 17.27582 313 SER A O 1
ATOM 4199 N N . PHE A 1 278 ? 17.91876 24.86371 72.68981 1.000 15.46767 314 PHE A N 1
ATOM 4200 C CA . PHE A 1 278 ? 18.27436 25.25153 74.04275 1.000 14.63445 314 PHE A CA 1
ATOM 4201 C C . PHE A 1 278 ? 19.55029 26.07363 74.03457 1.000 15.16878 314 PHE A C 1
ATOM 4202 O O . PHE A 1 278 ? 20.35192 26.01447 73.09799 1.000 15.32895 314 PHE A O 1
ATOM 4219 N N . ASP A 1 279 ? 19.72367 26.83552 75.10566 1.000 15.03207 315 ASP A N 1
ATOM 4220 C CA . ASP A 1 279 ? 20.94093 27.60753 75.31749 1.000 15.27588 315 ASP A CA 1
ATOM 4221 C C . ASP A 1 279 ? 21.95623 26.68476 75.97666 1.000 14.08284 315 ASP A C 1
ATOM 4222 O O . ASP A 1 279 ? 21.78265 26.29424 77.13246 1.000 16.25631 315 ASP A O 1
ATOM 4231 N N . ALA A 1 280 ? 23.00127 26.32113 75.23334 1.000 13.94068 316 ALA A N 1
ATOM 4232 C CA . ALA A 1 280 ? 24.03092 25.41610 75.72895 1.000 13.78229 316 ALA A CA 1
ATOM 4233 C C . ALA A 1 280 ? 25.23018 26.13980 76.33100 1.000 14.11478 316 ALA A C 1
ATOM 4234 O O . ALA A 1 280 ? 26.20699 25.48950 76.70037 1.000 14.51188 316 ALA A O 1
ATOM 4241 N N . ASN A 1 281 ? 25.20459 27.46911 76.42281 1.000 14.62063 317 ASN A N 1
ATOM 4242 C CA . ASN A 1 281 ? 26.39556 28.20132 76.84460 1.000 15.22315 317 ASN A CA 1
ATOM 4243 C C . ASN A 1 281 ? 26.90036 27.73180 78.19696 1.000 13.97628 317 ASN A C 1
ATOM 4244 O O . ASN A 1 281 ? 28.10140 27.50198 78.36509 1.000 14.84386 317 ASN A O 1
ATOM 4255 N N . ASN A 1 282 ? 26.01195 27.61242 79.18843 1.000 14.67683 318 ASN A N 1
ATOM 4256 C CA . ASN A 1 282 ? 26.48745 27.21624 80.50935 1.000 14.80383 318 ASN A CA 1
ATOM 4257 C C . ASN A 1 282 ? 26.84752 25.74552 80.54677 1.000 13.59744 318 ASN A C 1
ATOM 4258 O O . ASN A 1 282 ? 27.81291 25.36653 81.21096 1.000 13.64647 318 ASN A O 1
ATOM 4269 N N . ILE A 1 283 ? 26.09810 24.90126 79.84098 1.000 13.31392 319 ILE A N 1
ATOM 4270 C CA . ILE A 1 283 ? 26.47169 23.49007 79.76630 1.000 13.36261 319 ILE A CA 1
ATOM 4271 C C . ILE A 1 283 ? 27.90593 23.36497 79.26063 1.000 11.80449 319 ILE A C 1
ATOM 4272 O O . ILE A 1 283 ? 28.70906 22.59351 79.79217 1.000 12.59695 319 ILE A O 1
ATOM 4288 N N . LEU A 1 284 ? 28.23105 24.11883 78.20206 1.000 12.20955 320 LEU A N 1
ATOM 4289 C CA . LEU A 1 284 ? 29.56591 24.03383 77.61409 1.000 12.48410 320 LEU A CA 1
ATOM 4290 C C . LEU A 1 284 ? 30.63314 24.63394 78.52541 1.000 12.68056 320 LEU A C 1
ATOM 4291 O O . LEU A 1 284 ? 31.73591 24.09425 78.62856 1.000 13.85315 320 LEU A O 1
ATOM 4307 N N . LYS A 1 285 ? 30.34478 25.75654 79.17163 1.000 13.32822 321 LYS A N 1
ATOM 4308 C CA . LYS A 1 285 ? 31.33887 26.40170 80.02377 1.000 12.73569 321 LYS A CA 1
ATOM 4309 C C . LYS A 1 285 ? 31.56569 25.63340 81.31665 1.000 12.86772 321 LYS A C 1
ATOM 4310 O O . LYS A 1 285 ? 32.67836 25.66791 81.85116 1.000 13.69239 321 LYS A O 1
ATOM 4329 N N . LEU A 1 286 ? 30.55341 24.92704 81.81854 1.000 13.26468 322 LEU A N 1
ATOM 4330 C CA . LEU A 1 286 ? 30.65834 24.17796 83.06265 1.000 13.68621 322 LEU A CA 1
ATOM 4331 C C . LEU A 1 286 ? 31.09929 22.74431 82.82877 1.000 14.76814 322 LEU A C 1
ATOM 4332 O O . LEU A 1 286 ? 31.83281 22.19982 83.65581 1.000 16.90669 322 LEU A O 1
ATOM 4348 N N . TYR A 1 287 ? 30.64845 22.11580 81.73030 1.000 13.20760 323 TYR A N 1
ATOM 4349 C CA . TYR A 1 287 ? 30.82136 20.68358 81.51397 1.000 13.59998 323 TYR A CA 1
ATOM 4350 C C . TYR A 1 287 ? 31.40519 20.34586 80.13841 1.000 13.97870 323 TYR A C 1
ATOM 4351 O O . TYR A 1 287 ? 31.36988 19.18136 79.72977 1.000 14.14525 323 TYR A O 1
ATOM 4369 N N . GLY A 1 288 ? 31.97793 21.32105 79.43066 1.000 13.66428 324 GLY A N 1
ATOM 4370 C CA . GLY A 1 288 ? 32.42842 21.09637 78.07229 1.000 14.06463 324 GLY A CA 1
ATOM 4371 C C . GLY A 1 288 ? 33.54265 20.08748 77.93030 1.000 12.89274 324 GLY A C 1
ATOM 4372 O O . GLY A 1 288 ? 33.73290 19.55194 76.84211 1.000 14.26126 324 GLY A O 1
ATOM 4376 N N A ASP A 1 289 ? 34.28752 19.82873 79.00314 0.558 14.07430 325 ASP A N 1
ATOM 4377 N N B ASP A 1 289 ? 34.27791 19.80988 78.99728 0.442 13.84374 325 ASP A N 1
ATOM 4378 C CA A ASP A 1 289 ? 35.35247 18.82939 79.02183 0.558 14.36680 325 ASP A CA 1
ATOM 4379 C CA B ASP A 1 289 ? 35.32148 18.79452 78.96297 0.442 15.14855 325 ASP A CA 1
ATOM 4380 C C A ASP A 1 289 ? 34.93892 17.59178 79.80387 0.558 14.78401 325 ASP A C 1
ATOM 4381 C C B ASP A 1 289 ? 34.92780 17.56628 79.76017 0.442 14.25677 325 ASP A C 1
ATOM 4382 O O A ASP A 1 289 ? 35.80121 16.85732 80.28912 0.558 17.93551 325 ASP A O 1
ATOM 4383 O O B ASP A 1 289 ? 35.78826 16.80219 80.18375 0.442 15.02929 325 ASP A O 1
ATOM 4400 N N . TYR A 1 290 ? 33.63206 17.34278 79.93141 1.000 14.06377 326 TYR A N 1
ATOM 4401 C CA . TYR A 1 290 ? 33.16810 16.23306 80.74745 1.000 13.26403 326 TYR A CA 1
ATOM 4402 C C . TYR A 1 290 ? 33.74387 14.91067 80.24516 1.000 12.91826 326 TYR A C 1
ATOM 4403 O O . TYR A 1 290 ? 33.64020 14.57472 79.06551 1.000 13.04757 326 TYR A O 1
ATOM 4422 N N . ASP A 1 291 ? 34.30654 14.13484 81.15937 1.000 13.47344 327 ASP A N 1
ATOM 4423 C CA . ASP A 1 291 ? 34.93980 12.86909 80.81459 1.000 13.02984 327 ASP A CA 1
ATOM 4424 C C . ASP A 1 291 ? 34.02334 11.70597 81.18927 1.000 12.58201 327 ASP A C 1
ATOM 4425 O O . ASP A 1 291 ? 33.79673 11.42879 82.36856 1.000 13.41834 327 ASP A O 1
ATOM 4434 N N . PHE A 1 292 ? 33.44876 11.06048 80.17136 1.000 11.90091 328 PHE A N 1
ATOM 4435 C CA . PHE A 1 292 ? 32.58011 9.91544 80.39306 1.000 12.69727 328 PHE A CA 1
ATOM 4436 C C . PHE A 1 292 ? 33.37267 8.63383 80.55967 1.000 12.78762 328 PHE A C 1
ATOM 4437 O O . PHE A 1 292 ? 32.79062 7.59454 80.86462 1.000 13.59823 328 PHE A O 1
ATOM 4454 N N . GLY A 1 293 ? 34.69366 8.68065 80.39620 1.000 13.04605 329 GLY A N 1
ATOM 4455 C CA . GLY A 1 293 ? 35.53686 7.53543 80.65060 1.000 13.87406 329 GLY A CA 1
ATOM 4456 C C . GLY A 1 293 ? 35.83963 6.69765 79.42703 1.000 11.89302 329 GLY A C 1
ATOM 4457 O O . GLY A 1 293 ? 35.46791 7.01634 78.29734 1.000 12.94535 329 GLY A O 1
ATOM 4461 N N . PRO A 1 294 ? 36.57292 5.61332 79.64922 1.000 12.56915 330 PRO A N 1
ATOM 4462 C CA . PRO A 1 294 ? 37.01465 4.75724 78.55264 1.000 12.84528 330 PRO A CA 1
ATOM 4463 C C . PRO A 1 294 ? 35.95356 3.71976 78.21880 1.000 11.49481 330 PRO A C 1
ATOM 4464 O O . PRO A 1 294 ? 35.08220 3.39382 79.03236 1.000 12.75015 330 PRO A O 1
ATOM 4475 N N . TYR A 1 295 ? 36.07322 3.17801 77.01113 1.000 12.29083 331 TYR A N 1
ATOM 4476 C CA . TYR A 1 295 ? 35.14953 2.17708 76.50873 1.000 11.86985 331 TYR A CA 1
ATOM 4477 C C . TYR A 1 295 ? 35.91561 1.29041 75.52802 1.000 11.94507 331 TYR A C 1
ATOM 4478 O O . TYR A 1 295 ? 36.65741 1.79073 74.67147 1.000 12.67814 331 TYR A O 1
ATOM 4496 N N . GLN A 1 296 ? 35.72001 -0.02265 75.63901 1.000 11.61222 332 GLN A N 1
ATOM 4497 C CA . GLN A 1 296 ? 36.35397 -0.98713 74.74756 1.000 12.48910 332 GLN A CA 1
ATOM 4498 C C . GLN A 1 296 ? 35.43162 -1.31990 73.57277 1.000 12.63355 332 GLN A C 1
ATOM 4499 O O . GLN A 1 296 ? 34.41643 -1.99645 73.73586 1.000 14.10542 332 GLN A O 1
ATOM 4513 N N . ILE A 1 297 ? 35.79297 -0.84541 72.38069 1.000 12.38706 333 ILE A N 1
ATOM 4514 C CA . ILE A 1 297 ? 35.06241 -1.14433 71.15201 1.000 13.63930 333 ILE A CA 1
ATOM 4515 C C . ILE A 1 297 ? 35.43006 -2.55729 70.72349 1.000 14.54953 333 ILE A C 1
ATOM 4516 O O . ILE A 1 297 ? 36.55324 -2.79883 70.28143 1.000 17.53637 333 ILE A O 1
ATOM 4532 N N . ASN A 1 298 ? 34.49048 -3.48161 70.83678 1.000 13.93726 334 ASN A N 1
ATOM 4533 C CA . ASN A 1 298 ? 34.75768 -4.84300 70.40856 1.000 14.40859 334 ASN A CA 1
ATOM 4534 C C . ASN A 1 298 ? 33.61125 -5.42495 69.59558 1.000 13.75683 334 ASN A C 1
ATOM 4535 O O . ASN A 1 298 ? 33.59629 -6.63694 69.35895 1.000 15.29541 334 ASN A O 1
ATOM 4546 N N . THR A 1 299 ? 32.67464 -4.59908 69.14951 1.000 13.46131 335 THR A N 1
ATOM 4547 C CA . THR A 1 299 ? 31.56638 -5.05396 68.32312 1.000 13.51482 335 THR A CA 1
ATOM 4548 C C . THR A 1 299 ? 31.09566 -3.89356 67.46488 1.000 14.41881 335 THR A C 1
ATOM 4549 O O . THR A 1 299 ? 31.12683 -2.74122 67.90032 1.000 14.52247 335 THR A O 1
ATOM 4560 N N . ILE A 1 300 ? 30.69849 -4.21856 66.22821 1.000 14.09042 336 ILE A N 1
ATOM 4561 C CA . ILE A 1 300 ? 30.11637 -3.28948 65.27025 1.000 13.26081 336 ILE A CA 1
ATOM 4562 C C . ILE A 1 300 ? 28.84269 -3.94306 64.74637 1.000 12.92522 336 ILE A C 1
ATOM 4563 O O . ILE A 1 300 ? 28.86719 -5.11821 64.34864 1.000 14.22614 336 ILE A O 1
ATOM 4579 N N . HIS A 1 301 ? 27.73143 -3.21048 64.79859 1.000 13.36354 337 HIS A N 1
ATOM 4580 C CA . HIS A 1 301 ? 26.42364 -3.75693 64.49233 1.000 12.47873 337 HIS A CA 1
ATOM 4581 C C . HIS A 1 301 ? 25.84243 -3.17921 63.20772 1.000 13.13872 337 HIS A C 1
ATOM 4582 O O . HIS A 1 301 ? 25.99116 -1.99287 62.90517 1.000 13.65717 337 HIS A O 1
ATOM 4596 N N . LEU A 1 302 ? 25.06846 -4.02649 62.51593 1.000 13.60742 338 LEU A N 1
ATOM 4597 C CA . LEU A 1 302 ? 24.04104 -3.57660 61.57763 1.000 14.00056 338 LEU A CA 1
ATOM 4598 C C . LEU A 1 302 ? 22.75131 -3.51170 62.38319 1.000 13.31784 338 LEU A C 1
ATOM 4599 O O . LEU A 1 302 ? 22.14617 -4.54191 62.68394 1.000 15.19968 338 LEU A O 1
ATOM 4615 N N . SER A 1 303 ? 22.40012 -2.30340 62.81610 1.000 13.50187 339 SER A N 1
ATOM 4616 C CA . SER A 1 303 ? 21.29114 -2.06810 63.72858 1.000 13.62803 339 SER A CA 1
ATOM 4617 C C . SER A 1 303 ? 20.00881 -1.77700 62.96758 1.000 13.63960 339 SER A C 1
ATOM 4618 O O . SER A 1 303 ? 20.02239 -1.09250 61.94159 1.000 14.78676 339 SER A O 1
ATOM 4626 N N . GLN A 1 304 ? 18.89521 -2.24927 63.52490 1.000 14.74511 340 GLN A N 1
ATOM 4627 C CA . GLN A 1 304 ? 17.57228 -1.91293 63.02378 1.000 16.21485 340 GLN A CA 1
ATOM 4628 C C . GLN A 1 304 ? 17.10376 -0.59030 63.61806 1.000 15.52268 340 GLN A C 1
ATOM 4629 O O . GLN A 1 304 ? 17.32888 -0.29655 64.78916 1.000 17.55146 340 GLN A O 1
ATOM 4643 N N . ARG A 1 305 ? 16.43829 0.21000 62.79343 1.000 15.27753 341 ARG A N 1
ATOM 4644 C CA . ARG A 1 305 ? 15.98461 1.53418 63.21586 1.000 16.16730 341 ARG A CA 1
ATOM 4645 C C . ARG A 1 305 ? 14.98981 1.48518 64.37842 1.000 17.60652 341 ARG A C 1
ATOM 4646 O O . ARG A 1 305 ? 15.07906 2.26966 65.32787 1.000 18.85500 341 ARG A O 1
ATOM 4667 N N . TYR A 1 306 ? 13.97520 0.63522 64.28926 1.000 16.44202 342 TYR A N 1
ATOM 4668 C CA . TYR A 1 306 ? 12.78810 0.80925 65.13293 1.000 18.06319 342 TYR A CA 1
ATOM 4669 C C . TYR A 1 306 ? 12.68152 -0.09669 66.35844 1.000 32.91943 342 TYR A C 1
ATOM 4670 O O . TYR A 1 306 ? 12.06402 0.31230 67.34745 1.000 51.06570 342 TYR A O 1
ATOM 4688 N N . SER A 1 307 ? 13.19652 -1.31316 66.33079 1.000 28.33960 343 SER A N 1
ATOM 4689 C CA . SER A 1 307 ? 13.06592 -2.23643 67.45384 1.000 29.75025 343 SER A CA 1
ATOM 4690 C C . SER A 1 307 ? 14.30238 -2.24129 68.35555 1.000 25.07278 343 SER A C 1
ATOM 4691 O O . SER A 1 307 ? 15.38959 -1.78404 67.98708 1.000 26.77627 343 SER A O 1
ATOM 4699 N N . THR A 1 308 ? 14.13314 -2.76853 69.56747 1.000 26.53204 344 THR A N 1
ATOM 4700 C CA . THR A 1 308 ? 15.22131 -2.85477 70.53286 1.000 26.53195 344 THR A CA 1
ATOM 4701 C C . THR A 1 308 ? 15.35050 -4.28325 71.05336 1.000 27.98478 344 THR A C 1
ATOM 4702 O O . THR A 1 308 ? 14.40097 -5.07526 71.01543 1.000 28.75473 344 THR A O 1
ATOM 4714 N N . SER A 1 309 ? 16.56107 -4.58969 71.53307 1.000 28.92569 345 SER A N 1
ATOM 4715 C CA . SER A 1 309 ? 16.90162 -5.89305 72.07695 1.000 34.25963 345 SER A CA 1
ATOM 4716 C C . SER A 1 309 ? 16.70727 -5.91616 73.59263 1.000 40.91891 345 SER A C 1
ATOM 4717 O O . SER A 1 309 ? 16.39359 -4.90587 74.22920 1.000 37.80413 345 SER A O 1
ATOM 4725 N N . GLN A 1 310 ? 16.87699 -7.10753 74.16920 1.000 46.91137 346 GLN A N 1
ATOM 4726 C CA . GLN A 1 310 ? 16.62680 -7.27445 75.59611 1.000 49.75222 346 GLN A CA 1
ATOM 4727 C C . GLN A 1 310 ? 17.58414 -6.44387 76.43766 1.000 48.11400 346 GLN A C 1
ATOM 4728 O O . GLN A 1 310 ? 17.24147 -6.05329 77.56191 1.000 48.83717 346 GLN A O 1
ATOM 4742 N N . ASP A 1 311 ? 18.78198 -6.16877 75.92188 1.000 44.55279 347 ASP A N 1
ATOM 4743 C CA . ASP A 1 311 ? 19.72625 -5.31566 76.62684 1.000 42.90170 347 ASP A CA 1
ATOM 4744 C C . ASP A 1 311 ? 19.38497 -3.84315 76.48443 1.000 37.05983 347 ASP A C 1
ATOM 4745 O O . ASP A 1 311 ? 20.12789 -2.99511 76.98089 1.000 38.37115 347 ASP A O 1
ATOM 4754 N N . GLY A 1 312 ? 18.27348 -3.51803 75.83943 1.000 27.76157 348 GLY A N 1
ATOM 4755 C CA . GLY A 1 312 ? 17.88434 -2.14075 75.70960 1.000 22.27745 348 GLY A CA 1
ATOM 4756 C C . GLY A 1 312 ? 18.59079 -1.37574 74.61042 1.000 18.83721 348 GLY A C 1
ATOM 4757 O O . GLY A 1 312 ? 18.34119 -0.17986 74.46591 1.000 21.57499 348 GLY A O 1
ATOM 4761 N N . TYR A 1 313 ? 19.42609 -2.02510 73.80190 1.000 17.56715 349 TYR A N 1
ATOM 4762 C CA . TYR A 1 313 ? 20.03440 -1.42147 72.61955 1.000 16.08083 349 TYR A CA 1
ATOM 4763 C C . TYR A 1 313 ? 19.16094 -1.65826 71.38424 1.000 16.30789 349 TYR A C 1
ATOM 4764 O O . TYR A 1 313 ? 18.17705 -2.37793 71.41420 1.000 18.95402 349 TYR A O 1
ATOM 4782 N N . TYR A 1 314 ? 19.53058 -1.03108 70.27862 1.000 15.75599 350 TYR A N 1
ATOM 4783 C CA . TYR A 1 314 ? 18.85594 -1.28750 69.01221 1.000 15.21553 350 TYR A CA 1
ATOM 4784 C C . TYR A 1 314 ? 18.93103 -2.76537 68.66180 1.000 15.45131 350 TYR A C 1
ATOM 4785 O O . TYR A 1 314 ? 19.96743 -3.40565 68.85494 1.000 15.52086 350 TYR A O 1
ATOM 4803 N N . ALA A 1 315 ? 17.85415 -3.29338 68.08538 1.000 16.59348 351 ALA A N 1
ATOM 4804 C CA . ALA A 1 315 ? 17.88235 -4.67796 67.64388 1.000 17.11582 351 ALA A CA 1
ATOM 4805 C C . ALA A 1 315 ? 18.96437 -4.87519 66.59269 1.000 17.05330 351 ALA A C 1
ATOM 4806 O O . ALA A 1 315 ? 19.16284 -4.04306 65.71108 1.000 17.49376 351 ALA A O 1
ATOM 4813 N N . CYS A 1 316 ? 19.63589 -6.00807 66.67936 1.000 16.30070 352 CYS A N 1
ATOM 4814 C CA . CYS A 1 316 ? 20.82283 -6.29741 65.89636 1.000 15.93823 352 CYS A CA 1
ATOM 4815 C C . CYS A 1 316 ? 20.45440 -7.21587 64.73494 1.000 17.01201 352 CYS A C 1
ATOM 4816 O O . CYS A 1 316 ? 20.11164 -8.38153 64.94221 1.000 19.58367 352 CYS A O 1
ATOM 4824 N N . GLU A 1 317 ? 20.50261 -6.68023 63.51032 1.000 15.34462 353 GLU A N 1
ATOM 4825 C CA . GLU A 1 317 ? 20.32612 -7.50063 62.31888 1.000 16.80316 353 GLU A CA 1
ATOM 4826 C C . GLU A 1 317 ? 21.53504 -8.40707 62.10204 1.000 16.63527 353 GLU A C 1
ATOM 4827 O O . GLU A 1 317 ? 21.38533 -9.55740 61.67501 1.000 18.49430 353 GLU A O 1
ATOM 4839 N N . ASP A 1 318 ? 22.73344 -7.90652 62.38506 1.000 16.40863 354 ASP A N 1
ATOM 4840 C CA . ASP A 1 318 ? 23.95482 -8.68834 62.29218 1.000 16.50710 354 ASP A CA 1
ATOM 4841 C C . ASP A 1 318 ? 25.03510 -7.89871 63.01358 1.000 15.80375 354 ASP A C 1
ATOM 4842 O O . ASP A 1 318 ? 24.88652 -6.70169 63.23167 1.000 15.37501 354 ASP A O 1
ATOM 4851 N N . LYS A 1 319 ? 26.12810 -8.56992 63.37033 1.000 16.20113 355 LYS A N 1
ATOM 4852 C CA . LYS A 1 319 ? 27.24192 -7.89346 64.02036 1.000 15.33712 355 LYS A CA 1
ATOM 4853 C C . LYS A 1 319 ? 28.53678 -8.60760 63.66945 1.000 15.89306 355 LYS A C 1
ATOM 4854 O O . LYS A 1 319 ? 28.54097 -9.76643 63.25649 1.000 17.27400 355 LYS A O 1
ATOM 4873 N N . ILE A 1 320 ? 29.64018 -7.89532 63.86331 1.000 15.04813 356 ILE A N 1
ATOM 4874 C CA . ILE A 1 320 ? 30.98708 -8.43683 63.81547 1.000 15.71843 356 ILE A CA 1
ATOM 4875 C C . ILE A 1 320 ? 31.65157 -8.11306 65.14426 1.000 15.72940 356 ILE A C 1
ATOM 4876 O O . ILE A 1 320 ? 31.55226 -6.98580 65.64567 1.000 15.82532 356 ILE A O 1
ATOM 4892 N N . ASP A 1 321 ? 32.29004 -9.11684 65.71882 1.000 16.56758 357 ASP A N 1
ATOM 4893 C CA . ASP A 1 321 ? 32.88463 -9.05753 67.03993 1.000 15.75538 357 ASP A CA 1
ATOM 4894 C C . ASP A 1 321 ? 34.38679 -9.27620 66.93179 1.000 16.40451 357 ASP A C 1
ATOM 4895 O O . ASP A 1 321 ? 34.86184 -10.01884 66.06224 1.000 18.06918 357 ASP A O 1
ATOM 4904 N N . PHE A 1 322 ? 35.11974 -8.66479 67.85800 1.000 16.82259 358 PHE A N 1
ATOM 4905 C CA . PHE A 1 322 ? 36.58141 -8.66159 67.82618 1.000 16.95107 358 PHE A CA 1
ATOM 4906 C C . PHE A 1 322 ? 37.16932 -9.08695 69.14568 1.000 20.69273 358 PHE A C 1
ATOM 4907 O O . PHE A 1 322 ? 38.28341 -9.62240 69.18325 1.000 20.99383 358 PHE A O 1
#

Foldseek 3Di:
DDWDDDPQAIKDWADDFPVCVCLCQDDVRPNVVVLCVVLVWHWDDADVVRDGTIMIIHHDPVSSVVSVVVVLVSVLVVFVVDDFWWFKKFAQADPLLLVLLVVLLVCCCVPVVVFFQDDSQFWDDSLAWIFTLFTFHQRDPVSLVLLQVLQVVLLVVLVVVVLAHPQGAKKWFWFKDADDDALQFGFWIWTAIAHVVRDCSVQVSSQSSVVSCVVSSGTDDDDPGGGRIITTGGQVRDDPDVNSGTRCVCVCVPCRGPTSTMGGGFKMFGFTDPDADPSRYGDGSHMDGD

Secondary structure (DSSP, 8-state):
---EE-SSSEEEEE---GGGHHHHH-GGGHHHHHHHHHHTEEEE-PPSS----EEEEESSHHHHHHHHHHHHHHHHHHHHTSPP-EEEEEE---HHHHHHHHHHHHHHHHHSTTSTT--TTSB--GGG-EEEEEEE---SHHHHHHHHHHHHHHHHHHHHTTSS-TT-EEEEEEEEE--SS-TTSBSEEEEEEE-GGG-SHHHHHHHHHHHHHHHTTSS---SSS---EEEEEEGGG-----TT-B--HHHHHHHTT-EEEEEEE-EEEEEEEEEE-TTSSEEEEEEEE-

Solvent-accessible surface area: 15782 Å² total; per-residue (Å²): 155,138,19,71,126,52,173,129,15,50,67,8,61,11,123,17,17,79,29,0,32,129,74,0,62,20,177,206,22,106,20,46,133,107,15,29,96,87,8,184,7,125,3,143,27,21,31,192,82,192,174,32,29,0,20,0,39,16,128,60,103,121,9,0,86,24,0,69,73,95,1,60,105,48,27,81,34,4,24,117,163,30,94,69,44,10,12,0,0,0,8,0,29,37,108,89,0,15,78,87,0,74,82,0,58,64,22,0,46,149,125,1,73,77,28,115,27,14,29,77,28,0,14,20,60,26,84,44,0,25,0,50,11,9,44,0,14,8,48,53,150,68,20,40,58,99,0,70,62,24,0,77,98,2,57,108,53,0,80,87,124,97,54,1,19,193,40,12,7,79,2,44,0,80,2,11,46,67,91,59,144,70,35,15,83,0,43,36,0,39,0,71,12,31,19,150,126,120,53,95,70,1,23,39,0,0,36,31,0,15,50,14,0,28,149,21,46,5,10,58,121,100,104,145,152,10,99,36,19,0,35,0,0,25,6,135,43,59,162,64,170,99,246,104,1,0,35,0,42,59,0,36,160,109,40,22,115,27,63,1,12,81,22,74,0,62,21,0,21,0,0,51,77,182,54,71,36,184,105,19,4,25,18,52,44,31,94,4,63,42

Organism: NCBI:txid6376

Sequence (290 aa):
EQIQETENGYKLELEIPSAYYKYIIGKKGETKKRLLENNETRTLIKIPGHGREGSVVISSGHDRQGILSSAKTTRLDLLLIESSARRRRQPFTHFISIPVNSQPIQDKKFIEFKDDDVVRFCSSGDRGVDDTIFQNPHKLHLTTIGTMMPLLDKSEIDKAKAVLQQCKEELIAYDYIGHHGGITCQQLRRGLEYMMNDDPGEEVDVLYAKIQLQDNSDRLQCLADQLVNNGFCESGLMNREEHDRVKLHVTVMNTLMRKDPDRESFDANNILKLYGDDYDFGPYQINTIHLSQRYSTSQDGYYACEDKIDF

B-factor: mean 31.37, std 22.61, range [3.53, 157.12]